Protein 2VSW (pdb70)

Secondary structure (DSSP, 8-state):
---EEE-HHHHHHHHTSTT--EEEEE-S-HHHHHH-EETTPEE----HHHHHHHHTTSS-HHHHHHHS-SS-PPP-TTSEEEEE-SS---GGGS-TTSHHHHHHHHHHHH-S-EEEETTHHHHHHHH-GGGEE-/---EEEEHHHHHHHHHS-SS-EEEEE-S-HHHHHH-EETTPEE----HHHHHHHHTTSS-HHHHHHHT-SS-----TTSEEEEE-SS---STTS-TTSHHHHHHHHHHHH-SEEEEEETHHHHHHTT-GGGEE-

B-factor: mean 50.24, std 20.68, range [14.06, 146.66]

Structure (mmCIF, N/CA/C/O backbone):
data_2VSW
#
_entry.id   2VSW
#
_cell.length_a   70.451
_cell.length_b   69.128
_cell.length_c   61.017
_cell.angle_alpha   90.00
_cell.angle_beta   90.00
_cell.angle_gamma   90.00
#
_symmetry.space_group_name_H-M   'P 21 21 2'
#
loop_
_entity.id
_entity.type
_entity.pdbx_description
1 polymer 'DUAL SPECIFICITY PROTEIN PHOSPHATASE 16'
2 water water
#
loop_
_atom_site.group_PDB
_atom_site.id
_atom_site.type_symbol
_atom_site.label_atom_id
_atom_site.label_alt_id
_atom_site.label_comp_id
_atom_site.label_asym_id
_atom_site.label_entity_id
_atom_site.label_seq_id
_atom_site.pdbx_PDB_ins_code
_atom_site.Cartn_x
_atom_site.Cartn_y
_atom_site.Cartn_z
_atom_site.occupancy
_atom_site.B_iso_or_equiv
_atom_site.auth_seq_id
_atom_site.auth_comp_id
_atom_site.auth_asym_id
_atom_site.auth_atom_id
_atom_site.pdbx_PDB_model_num
ATOM 1 N N . MET A 1 1 ? -12.667 -2.302 -4.836 1.00 55.55 5 MET A N 1
ATOM 2 C CA . MET A 1 1 ? -11.589 -1.542 -4.213 1.00 48.91 5 MET A CA 1
ATOM 3 C C . MET A 1 1 ? -10.667 -2.462 -3.418 1.00 39.03 5 MET A C 1
ATOM 4 O O . MET A 1 1 ? -11.122 -3.259 -2.597 1.00 39.35 5 MET A O 1
ATOM 9 N N . ILE A 1 2 ? -9.368 -2.352 -3.675 1.00 32.95 6 ILE A N 1
ATOM 10 C CA . ILE A 1 2 ? -8.372 -3.158 -2.974 1.00 30.36 6 ILE A CA 1
ATOM 11 C C . ILE A 1 2 ? -8.041 -2.529 -1.625 1.00 33.96 6 ILE A C 1
ATOM 12 O O . ILE A 1 2 ? -8.323 -3.100 -0.574 1.00 30.04 6 ILE A O 1
ATOM 17 N N . GLY A 1 3 ? -7.450 -1.339 -1.667 1.00 32.32 7 GLY A N 1
ATOM 18 C CA . GLY A 1 3 ? -7.142 -0.596 -0.462 1.00 22.40 7 GLY A CA 1
ATOM 19 C C . GLY A 1 3 ? -5.764 -0.925 0.066 1.00 28.54 7 GLY A C 1
ATOM 20 O O . GLY A 1 3 ? -5.538 -1.999 0.621 1.00 31.36 7 GLY A O 1
ATOM 21 N N . THR A 1 4 ? -4.831 -0.001 -0.113 1.00 29.91 8 THR A N 1
ATOM 22 C CA . THR A 1 4 ? -3.493 -0.186 0.417 1.00 28.43 8 THR A CA 1
ATOM 23 C C . THR A 1 4 ? -3.037 1.082 1.112 1.00 25.62 8 THR A C 1
ATOM 24 O O . THR A 1 4 ? -3.677 2.128 0.997 1.00 20.81 8 THR A O 1
ATOM 28 N N . GLN A 1 5 ? -1.937 0.984 1.848 1.00 25.25 9 GLN A N 1
ATOM 29 C CA . GLN A 1 5 ? -1.455 2.118 2.622 1.00 27.71 9 GLN A CA 1
ATOM 30 C C . GLN A 1 5 ? -0.006 2.443 2.303 1.00 24.41 9 GLN A C 1
ATOM 31 O O . GLN A 1 5 ? 0.718 1.629 1.722 1.00 26.24 9 GLN A O 1
ATOM 37 N N . ILE A 1 6 ? 0.391 3.651 2.686 1.00 21.74 10 ILE A N 1
ATOM 38 C CA . ILE A 1 6 ? 1.781 4.080 2.665 1.00 26.93 10 ILE A CA 1
ATOM 39 C C . ILE A 1 6 ? 2.039 4.804 3.988 1.00 27.71 10 ILE A C 1
ATOM 40 O O . ILE A 1 6 ? 1.178 5.546 4.462 1.00 26.43 10 ILE A O 1
ATOM 45 N N . VAL A 1 7 ? 3.190 4.569 4.615 1.00 28.81 11 VAL A N 1
ATOM 46 C CA . VAL A 1 7 ? 3.473 5.258 5.874 1.00 27.28 11 VAL A CA 1
ATOM 47 C C . VAL A 1 7 ? 4.177 6.586 5.632 1.00 27.58 11 VAL A C 1
ATOM 48 O O . VAL A 1 7 ? 4.771 6.805 4.574 1.00 31.93 11 VAL A O 1
ATOM 52 N N . THR A 1 8 ? 4.095 7.468 6.622 1.00 25.79 12 THR A N 1
ATOM 53 C CA . THR A 1 8 ? 4.656 8.812 6.540 1.00 18.76 12 THR A CA 1
ATOM 54 C C . THR A 1 8 ? 6.079 8.829 5.980 1.00 24.70 12 THR A C 1
ATOM 55 O O . THR A 1 8 ? 6.363 9.530 5.010 1.00 27.45 12 THR A O 1
ATOM 59 N N . GLU A 1 9 ? 6.971 8.058 6.593 1.00 26.50 13 GLU A N 1
ATOM 60 C CA . GLU A 1 9 ? 8.360 7.994 6.152 1.00 28.73 13 GLU A CA 1
ATOM 61 C C . GLU A 1 9 ? 8.492 7.664 4.671 1.00 31.92 13 GLU A C 1
ATOM 62 O O . GLU A 1 9 ? 9.344 8.222 3.975 1.00 37.29 13 GLU A O 1
ATOM 68 N N . ARG A 1 10 ? 7.666 6.740 4.194 1.00 27.84 14 ARG A N 1
ATOM 69 C CA . ARG A 1 10 ? 7.731 6.326 2.796 1.00 30.93 14 ARG A CA 1
ATOM 70 C C . ARG A 1 10 ? 7.116 7.362 1.843 1.00 36.13 14 ARG A C 1
ATOM 71 O O . ARG A 1 10 ? 7.559 7.499 0.700 1.00 30.64 14 ARG A O 1
ATOM 79 N N . LEU A 1 11 ? 6.104 8.093 2.310 1.00 29.78 15 LEU A N 1
ATOM 80 C CA . LEU A 1 11 ? 5.545 9.187 1.518 1.00 23.47 15 LEU A CA 1
ATOM 81 C C . LEU A 1 11 ? 6.600 10.268 1.311 1.00 31.97 15 LEU A C 1
ATOM 82 O O . LEU A 1 11 ? 6.774 10.788 0.209 1.00 33.78 15 LEU A O 1
ATOM 87 N N . VAL A 1 12 ? 7.304 10.605 2.384 1.00 36.47 16 VAL A N 1
ATOM 88 C CA . VAL A 1 12 ? 8.350 11.617 2.319 1.00 35.64 16 VAL A CA 1
ATOM 89 C C . VAL A 1 12 ? 9.499 11.145 1.431 1.00 31.72 16 VAL A C 1
ATOM 90 O O . VAL A 1 12 ? 10.086 11.932 0.685 1.00 34.55 16 VAL A O 1
ATOM 94 N N . ALA A 1 13 ? 9.812 9.855 1.507 1.00 32.57 17 ALA A N 1
ATOM 95 C CA . ALA A 1 13 ? 10.798 9.258 0.611 1.00 33.94 17 ALA A CA 1
ATOM 96 C C . ALA A 1 13 ? 10.341 9.432 -0.829 1.00 35.69 17 ALA A C 1
ATOM 97 O O . ALA A 1 13 ? 11.142 9.699 -1.722 1.00 39.08 17 ALA A O 1
ATOM 99 N N . LEU A 1 14 ? 9.038 9.281 -1.035 1.00 38.07 18 LEU A N 1
ATOM 100 C CA . LEU A 1 14 ? 8.427 9.402 -2.353 1.00 41.39 18 LEU A CA 1
ATOM 101 C C . LEU A 1 14 ? 8.460 10.838 -2.853 1.00 46.48 18 LEU A C 1
ATOM 102 O O . LEU A 1 14 ? 8.775 11.095 -4.015 1.00 52.43 18 LEU A O 1
ATOM 107 N N . LEU A 1 15 ? 8.119 11.771 -1.972 1.00 41.37 19 LEU A N 1
ATOM 108 C CA . LEU A 1 15 ? 8.124 13.181 -2.326 1.00 36.74 19 LEU A CA 1
ATOM 109 C C . LEU A 1 15 ? 9.536 13.666 -2.628 1.00 36.74 19 LEU A C 1
ATOM 110 O O . LEU A 1 15 ? 9.742 14.407 -3.583 1.00 44.67 19 LEU A O 1
ATOM 115 N N . GLU A 1 16 ? 10.506 13.235 -1.824 1.00 43.81 20 GLU A N 1
ATOM 116 C CA . GLU A 1 16 ? 11.891 13.695 -1.968 1.00 47.85 20 GLU A CA 1
ATOM 117 C C . GLU A 1 16 ? 12.610 13.199 -3.221 1.00 58.37 20 GLU A C 1
ATOM 118 O O . GLU A 1 16 ? 13.700 13.671 -3.545 1.00 66.22 20 GLU A O 1
ATOM 124 N N . SER A 1 17 ? 12.005 12.249 -3.922 1.00 63.43 21 SER A N 1
ATOM 125 C CA . SER A 1 17 ? 12.617 11.687 -5.118 1.00 63.80 21 SER A CA 1
ATOM 126 C C . SER A 1 17 ? 11.997 12.278 -6.373 1.00 72.15 21 SER A C 1
ATOM 127 O O . SER A 1 17 ? 10.788 12.521 -6.434 1.00 66.74 21 SER A O 1
ATOM 130 N N . GLY A 1 18 ? 12.835 12.512 -7.374 1.00 83.22 22 GLY A N 1
ATOM 131 C CA . GLY A 1 18 ? 12.354 12.915 -8.678 1.00 89.19 22 GLY A CA 1
ATOM 132 C C . GLY A 1 18 ? 11.966 11.670 -9.443 1.00 93.43 22 GLY A C 1
ATOM 133 O O . GLY A 1 18 ? 11.991 11.647 -10.671 1.00 100.51 22 GLY A O 1
ATOM 134 N N . THR A 1 19 ? 11.610 10.627 -8.699 1.00 90.42 23 THR A N 1
ATOM 135 C CA . THR A 1 19 ? 11.266 9.331 -9.272 1.00 86.37 23 THR A CA 1
ATOM 136 C C . THR A 1 19 ? 9.834 9.297 -9.796 1.00 83.10 23 THR A C 1
ATOM 137 O O . THR A 1 19 ? 9.580 8.869 -10.926 1.00 75.59 23 THR A O 1
ATOM 141 N N . GLU A 1 20 ? 8.901 9.749 -8.964 1.00 81.85 24 GLU A N 1
ATOM 142 C CA . GLU A 1 20 ? 7.489 9.698 -9.307 1.00 75.24 24 GLU A CA 1
ATOM 143 C C . GLU A 1 20 ? 6.802 11.037 -9.056 1.00 68.06 24 GLU A C 1
ATOM 144 O O . GLU A 1 20 ? 7.222 11.808 -8.189 1.00 73.59 24 GLU A O 1
ATOM 150 N N . LYS A 1 21 ? 5.753 11.306 -9.830 1.00 58.21 25 LYS A N 1
ATOM 151 C CA . LYS A 1 21 ? 4.899 12.470 -9.614 1.00 51.59 25 LYS A CA 1
ATOM 152 C C . LYS A 1 21 ? 3.724 12.082 -8.718 1.00 41.64 25 LYS A C 1
ATOM 153 O O . LYS A 1 21 ? 3.002 11.126 -8.995 1.00 40.62 25 LYS A O 1
ATOM 159 N N . VAL A 1 22 ? 3.547 12.827 -7.634 1.00 34.84 26 VAL A N 1
ATOM 160 C CA . VAL A 1 22 ? 2.559 12.483 -6.630 1.00 32.92 26 VAL A CA 1
ATOM 161 C C . VAL A 1 22 ? 1.376 13.436 -6.637 1.00 35.42 26 VAL A C 1
ATOM 162 O O . VAL A 1 22 ? 1.540 14.654 -6.733 1.00 32.38 26 VAL A O 1
ATOM 166 N N . LEU A 1 23 ? 0.180 12.868 -6.539 1.00 29.16 27 LEU A N 1
ATOM 167 C CA . LEU A 1 23 ? -1.019 13.649 -6.315 1.00 22.29 27 LEU A CA 1
ATOM 168 C C . LEU A 1 23 ? -1.438 13.457 -4.861 1.00 34.22 27 LEU A C 1
ATOM 169 O O . LEU A 1 23 ? -1.862 12.369 -4.474 1.00 38.14 27 LEU A O 1
ATOM 174 N N . LEU A 1 24 ? -1.299 14.514 -4.062 1.00 32.70 28 LEU A N 1
ATOM 175 C CA . LEU A 1 24 ? -1.611 14.484 -2.634 1.00 26.80 28 LEU A CA 1
ATOM 176 C C . LEU A 1 24 ? -3.016 15.044 -2.403 1.00 31.48 28 LEU A C 1
ATOM 177 O O . LEU A 1 24 ? -3.297 16.178 -2.790 1.00 34.33 28 LEU A O 1
ATOM 182 N N . ILE A 1 25 ? -3.891 14.253 -1.777 1.00 32.49 29 ILE A N 1
ATOM 183 C CA . ILE A 1 25 ? -5.294 14.631 -1.567 1.00 26.03 29 ILE A CA 1
ATOM 184 C C . ILE A 1 25 ? -5.692 14.630 -0.094 1.00 29.64 29 ILE A C 1
ATOM 185 O O . ILE A 1 25 ? -5.531 13.627 0.597 1.00 37.44 29 ILE A O 1
ATOM 190 N N . ASP A 1 26 ? -6.215 15.760 0.371 1.00 29.68 30 ASP A N 1
ATOM 191 C CA . ASP A 1 26 ? -6.656 15.925 1.753 1.00 24.45 30 ASP A CA 1
ATOM 192 C C . ASP A 1 26 ? -8.172 15.818 1.770 1.00 28.11 30 ASP A C 1
ATOM 193 O O . ASP A 1 26 ? -8.863 16.668 1.213 1.00 39.19 30 ASP A O 1
ATOM 198 N N . SER A 1 27 ? -8.691 14.773 2.404 1.00 26.21 31 SER A N 1
ATOM 199 C CA . SER A 1 27 ? -10.122 14.491 2.344 1.00 30.84 31 SER A CA 1
ATOM 200 C C . SER A 1 27 ? -10.868 14.958 3.584 1.00 38.49 31 SER A C 1
ATOM 201 O O . SER A 1 27 ? -11.964 14.477 3.869 1.00 51.88 31 SER A O 1
ATOM 204 N N . ARG A 1 28 ? -10.277 15.888 4.323 1.00 33.93 32 ARG A N 1
ATOM 205 C CA . ARG A 1 28 ? -10.906 16.408 5.529 1.00 28.78 32 ARG A CA 1
ATOM 206 C C . ARG A 1 28 ? -11.716 17.653 5.208 1.00 37.19 32 ARG A C 1
ATOM 207 O O . ARG A 1 28 ? -11.609 18.197 4.110 1.00 39.32 32 ARG A O 1
ATOM 215 N N . PRO A 1 29 ? -12.541 18.105 6.168 1.00 42.94 33 PRO A N 1
ATOM 216 C CA . PRO A 1 29 ? -13.241 19.391 6.066 1.00 45.51 33 PRO A CA 1
ATOM 217 C C . PRO A 1 29 ? -12.264 20.554 5.862 1.00 52.51 33 PRO A C 1
ATOM 218 O O . PRO A 1 29 ? -11.130 20.520 6.368 1.00 40.37 33 PRO A O 1
ATOM 222 N N . PHE A 1 30 ? -12.716 21.574 5.134 1.00 59.85 34 PHE A N 1
ATOM 223 C CA . PHE A 1 30 ? -11.850 22.671 4.693 1.00 63.12 34 PHE A CA 1
ATOM 224 C C . PHE A 1 30 ? -11.235 23.499 5.826 1.00 54.89 34 PHE A C 1
ATOM 225 O O . PHE A 1 30 ? -10.140 24.036 5.678 1.00 53.57 34 PHE A O 1
ATOM 233 N N . VAL A 1 31 ? -11.935 23.614 6.949 1.00 49.26 35 VAL A N 1
ATOM 234 C CA . VAL A 1 31 ? -11.399 24.359 8.080 1.00 45.90 35 VAL A CA 1
ATOM 235 C C . VAL A 1 31 ? -10.111 23.706 8.553 1.00 47.30 35 VAL A C 1
ATOM 236 O O . VAL A 1 31 ? -9.142 24.387 8.882 1.00 49.53 35 VAL A O 1
ATOM 240 N N . GLU A 1 32 ? -10.113 22.377 8.585 1.00 48.26 36 GLU A N 1
ATOM 241 C CA . GLU A 1 32 ? -8.927 21.615 8.941 1.00 46.25 36 GLU A CA 1
ATOM 242 C C . GLU A 1 32 ? -7.837 21.856 7.913 1.00 45.03 36 GLU A C 1
ATOM 243 O O . GLU A 1 32 ? -6.712 22.221 8.257 1.00 43.27 36 GLU A O 1
ATOM 249 N N . TYR A 1 33 ? -8.181 21.644 6.647 1.00 41.98 37 TYR A N 1
ATOM 250 C CA . TYR A 1 33 ? -7.246 21.862 5.551 1.00 42.07 37 TYR A CA 1
ATOM 251 C C . TYR A 1 33 ? -6.643 23.264 5.616 1.00 39.90 37 TYR A C 1
ATOM 252 O O . TYR A 1 33 ? -5.429 23.416 5.724 1.00 35.50 37 TYR A O 1
ATOM 261 N N . ASN A 1 34 ? -7.498 24.283 5.567 1.00 41.06 38 ASN A N 1
ATOM 262 C CA . ASN A 1 34 ? -7.050 25.671 5.610 1.00 44.50 38 ASN A CA 1
ATOM 263 C C . ASN A 1 34 ? -6.226 25.965 6.853 1.00 51.02 38 ASN A C 1
ATOM 264 O O . ASN A 1 34 ? -5.295 26.771 6.815 1.00 53.72 38 ASN A O 1
ATOM 269 N N . THR A 1 35 ? -6.572 25.303 7.952 1.00 52.53 39 THR A N 1
ATOM 270 C CA . THR A 1 35 ? -5.828 25.448 9.198 1.00 55.06 39 THR A CA 1
ATOM 271 C C . THR A 1 35 ? -4.397 24.935 9.047 1.00 58.99 39 THR A C 1
ATOM 272 O O . THR A 1 35 ? -3.436 25.617 9.409 1.00 59.86 39 THR A O 1
ATOM 276 N N . SER A 1 36 ? -4.266 23.728 8.508 1.00 57.80 40 SER A N 1
ATOM 277 C CA . SER A 1 36 ? -2.962 23.130 8.255 1.00 44.32 40 SER A CA 1
ATOM 278 C C . SER A 1 36 ? -3.125 21.849 7.450 1.00 41.50 40 SER A C 1
ATOM 279 O O . SER A 1 36 ? -4.073 21.089 7.648 1.00 41.29 40 SER A O 1
ATOM 282 N N . HIS A 1 37 ? -2.199 21.617 6.533 1.00 39.31 41 HIS A N 1
ATOM 283 C CA . HIS A 1 37 ? -2.235 20.422 5.711 1.00 36.95 41 HIS A CA 1
ATOM 284 C C . HIS A 1 37 ? -0.843 20.141 5.180 1.00 37.63 41 HIS A C 1
ATOM 285 O O . HIS A 1 37 ? 0.064 20.947 5.354 1.00 36.89 41 HIS A O 1
ATOM 292 N N . ILE A 1 38 ? -0.671 18.994 4.539 1.00 41.55 42 ILE A N 1
ATOM 293 C CA . ILE A 1 38 ? 0.616 18.639 3.958 1.00 37.60 42 ILE A CA 1
ATOM 294 C C . ILE A 1 38 ? 0.872 19.480 2.705 1.00 35.63 42 ILE A C 1
ATOM 295 O O . ILE A 1 38 ? -0.035 19.695 1.901 1.00 32.64 42 ILE A O 1
ATOM 300 N N . LEU A 1 39 ? 2.099 19.967 2.546 1.00 40.56 43 LEU A N 1
ATOM 301 C CA . LEU A 1 39 ? 2.412 20.870 1.436 1.00 48.63 43 LEU A CA 1
ATOM 302 C C . LEU A 1 39 ? 1.857 20.374 0.104 1.00 47.80 43 LEU A C 1
ATOM 303 O O . LEU A 1 39 ? 1.971 19.196 -0.236 1.00 55.06 43 LEU A O 1
ATOM 308 N N . GLU A 1 40 ? 1.241 21.283 -0.639 1.00 45.55 44 GLU A N 1
ATOM 309 C CA . GLU A 1 40 ? 0.723 20.961 -1.960 1.00 52.91 44 GLU A CA 1
ATOM 310 C C . GLU A 1 40 ? -0.298 19.832 -1.933 1.00 51.57 44 GLU A C 1
ATOM 311 O O . GLU A 1 40 ? -0.360 19.028 -2.862 1.00 61.01 44 GLU A O 1
ATOM 317 N N . ALA A 1 41 ? -1.093 19.763 -0.871 1.00 41.75 45 ALA A N 1
ATOM 318 C CA . ALA A 1 41 ? -2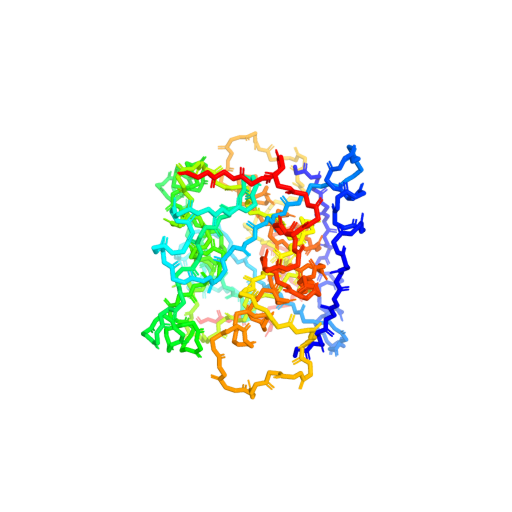.187 18.803 -0.832 1.00 33.55 45 ALA A CA 1
ATOM 319 C C . ALA A 1 41 ? -3.436 19.466 -1.379 1.00 35.11 45 ALA A C 1
ATOM 320 O O . ALA A 1 41 ? -3.708 20.629 -1.081 1.00 33.51 45 ALA A O 1
ATOM 322 N N . ILE A 1 42 ? -4.180 18.722 -2.193 1.00 34.36 46 ILE A N 1
ATOM 323 C CA . ILE A 1 42 ? -5.415 19.206 -2.790 1.00 28.06 46 ILE A CA 1
ATOM 324 C C . ILE A 1 42 ? -6.594 18.864 -1.890 1.00 32.24 46 ILE A C 1
ATOM 325 O O . ILE A 1 42 ? -6.788 17.710 -1.512 1.00 33.40 46 ILE A O 1
ATOM 330 N N . ASN A 1 43 ? -7.380 19.872 -1.542 1.00 29.34 47 ASN A N 1
ATOM 331 C CA . ASN A 1 43 ? -8.510 19.653 -0.667 1.00 25.86 47 ASN A CA 1
ATOM 332 C C . ASN A 1 43 ? -9.697 19.109 -1.438 1.00 34.70 47 ASN A C 1
ATOM 333 O O . ASN A 1 43 ? -10.195 19.753 -2.359 1.00 33.23 47 ASN A O 1
ATOM 338 N N . ILE A 1 44 ? -10.137 17.911 -1.072 1.00 41.22 48 ILE A N 1
ATOM 339 C CA . ILE A 1 44 ? -11.353 17.349 -1.648 1.00 51.00 48 ILE A CA 1
ATOM 340 C C . ILE A 1 44 ? -12.437 17.256 -0.575 1.00 57.35 48 ILE A C 1
ATOM 341 O O . ILE A 1 44 ? -12.371 16.422 0.326 1.00 55.31 48 ILE A O 1
ATOM 346 N N . ASN A 1 45 ? -13.419 18.146 -0.683 1.00 69.12 49 ASN A N 1
ATOM 347 C CA . ASN A 1 45 ? -14.475 18.302 0.313 1.00 80.69 49 ASN A CA 1
ATOM 348 C C . ASN A 1 45 ? -15.091 16.983 0.775 1.00 77.66 49 ASN A C 1
ATOM 349 O O . ASN A 1 45 ? -15.590 16.207 -0.040 1.00 82.94 49 ASN A O 1
ATOM 354 N N . CYS A 1 46 ? -15.073 16.750 2.085 1.00 67.08 50 CYS A N 1
ATOM 355 C CA . CYS A 1 46 ? -15.598 15.515 2.669 1.00 62.47 50 CYS A CA 1
ATOM 356 C C . CYS A 1 46 ? -17.125 15.529 2.814 1.00 62.17 50 CYS A C 1
ATOM 357 O O . CYS A 1 46 ? -17.658 15.093 3.832 1.00 71.02 50 CYS A O 1
ATOM 360 N N . SER A 1 47 ? -17.825 16.011 1.791 1.00 53.92 51 SER A N 1
ATOM 361 C CA . SER A 1 47 ? -19.259 16.273 1.909 1.00 51.97 51 SER A CA 1
ATOM 362 C C . SER A 1 47 ? -20.132 15.032 1.738 1.00 45.27 51 SER A C 1
ATOM 363 O O . SER A 1 47 ? -19.829 14.150 0.937 1.00 51.10 51 SER A O 1
ATOM 366 N N . LYS A 1 48 ? -21.223 14.977 2.495 1.00 41.59 52 LYS A N 1
ATOM 367 C CA . LYS A 1 48 ? -22.188 13.888 2.374 1.00 41.93 52 LYS A CA 1
ATOM 368 C C . LYS A 1 48 ? -22.929 13.983 1.048 1.00 35.27 52 LYS A C 1
ATOM 369 O O . LYS A 1 48 ? -23.354 12.976 0.480 1.00 26.58 52 LYS A O 1
ATOM 372 N N . LEU A 1 49 ? -23.087 15.211 0.566 1.00 38.61 53 LEU A N 1
ATOM 373 C CA . LEU A 1 49 ? -23.676 15.449 -0.741 1.00 38.50 53 LEU A CA 1
ATOM 374 C C . LEU A 1 49 ? -22.740 14.992 -1.847 1.00 38.28 53 LEU A C 1
ATOM 375 O O . LEU A 1 49 ? -23.153 14.307 -2.783 1.00 37.28 53 LEU A O 1
ATOM 380 N N . MET A 1 50 ? -21.475 15.376 -1.737 1.00 42.28 54 MET A N 1
ATOM 381 C CA . MET A 1 50 ? -20.492 15.014 -2.745 1.00 37.99 54 MET A CA 1
ATOM 382 C C . MET A 1 50 ? -20.293 13.505 -2.805 1.00 34.27 54 MET A C 1
ATOM 383 O O . MET A 1 50 ? -20.042 12.954 -3.872 1.00 43.24 54 MET A O 1
ATOM 388 N N . LYS A 1 51 ? -20.409 12.838 -1.661 1.00 32.27 55 LYS A N 1
ATOM 389 C CA . LYS A 1 51 ? -20.316 11.383 -1.629 1.00 32.79 55 LYS A CA 1
ATOM 390 C C . LYS A 1 51 ? -21.427 10.757 -2.471 1.00 30.43 55 LYS A C 1
ATOM 391 O O . LYS A 1 51 ? -21.196 9.813 -3.222 1.00 31.73 55 LYS A O 1
ATOM 397 N N . ARG A 1 52 ? -22.632 11.296 -2.335 1.00 24.42 56 ARG A N 1
ATOM 398 C CA . ARG A 1 52 ? -23.786 10.810 -3.082 1.00 34.25 56 ARG A CA 1
ATOM 399 C C . ARG A 1 52 ? -23.603 10.993 -4.589 1.00 38.67 56 ARG A C 1
ATOM 400 O O . ARG A 1 52 ? -23.931 10.106 -5.375 1.00 38.99 56 ARG A O 1
ATOM 408 N N . ARG A 1 53 ? -23.076 12.143 -4.991 1.00 37.78 57 ARG A N 1
ATOM 409 C CA . ARG A 1 53 ? -22.926 12.441 -6.408 1.00 27.97 57 ARG A CA 1
ATOM 410 C C . ARG A 1 53 ? -21.828 11.598 -7.034 1.00 26.58 57 ARG A C 1
ATOM 411 O O . ARG A 1 53 ? -21.929 11.219 -8.198 1.00 33.31 57 ARG A O 1
ATOM 419 N N . LEU A 1 54 ? -20.783 11.302 -6.263 1.00 23.11 58 LEU A N 1
ATOM 420 C CA . LEU A 1 54 ? -19.707 10.430 -6.739 1.00 26.22 58 LEU A CA 1
ATOM 421 C C . LEU A 1 54 ? -20.201 9.007 -6.942 1.00 32.23 58 LEU A C 1
ATOM 422 O O . LEU A 1 54 ? -19.881 8.372 -7.947 1.00 39.27 58 LEU A O 1
ATOM 427 N N . GLN A 1 55 ? -20.975 8.501 -5.987 1.00 32.69 59 GLN A N 1
ATOM 428 C CA . GLN A 1 55 ? -21.512 7.149 -6.117 1.00 39.72 59 GLN A CA 1
ATOM 429 C C . GLN A 1 55 ? -22.677 7.065 -7.106 1.00 42.85 59 GLN A C 1
ATOM 430 O O . GLN A 1 55 ? -22.957 6.000 -7.650 1.00 44.76 59 GLN A O 1
ATOM 436 N N . GLN A 1 56 ? -23.347 8.190 -7.344 1.00 46.82 60 GLN A N 1
ATOM 437 C CA . GLN A 1 56 ? -24.323 8.276 -8.426 1.00 45.42 60 GLN A CA 1
ATOM 438 C C . GLN A 1 56 ? -23.606 8.424 -9.762 1.00 49.15 60 GLN A C 1
ATOM 439 O O . GLN A 1 56 ? -24.227 8.383 -10.825 1.00 50.61 60 GLN A O 1
ATOM 445 N N . ASP A 1 57 ? -22.290 8.595 -9.691 1.00 50.01 61 ASP A N 1
ATOM 446 C CA . ASP A 1 57 ? -21.457 8.794 -10.870 1.00 50.90 61 ASP A CA 1
ATOM 447 C C . ASP A 1 57 ? -21.863 10.036 -11.669 1.00 48.47 61 ASP A C 1
ATOM 448 O O . ASP A 1 57 ? -21.687 10.082 -12.890 1.00 49.58 61 ASP A O 1
ATOM 453 N N . LYS A 1 58 ? -22.395 11.041 -10.973 1.00 43.80 62 LYS A N 1
ATOM 454 C CA . LYS A 1 58 ? -22.780 12.306 -11.604 1.00 39.90 62 LYS A CA 1
ATOM 455 C C . LYS A 1 58 ? -21.647 13.319 -11.523 1.00 42.27 62 LYS A C 1
ATOM 456 O O . LYS A 1 58 ? -21.711 14.387 -12.131 1.00 51.90 62 LYS A O 1
ATOM 462 N N . VAL A 1 59 ? -20.623 12.971 -10.751 1.00 33.26 63 VAL A N 1
ATOM 463 C CA . VAL A 1 59 ? -19.376 13.719 -10.688 1.00 29.60 63 VAL A CA 1
ATOM 464 C C . VAL A 1 59 ? -18.260 12.698 -10.855 1.00 34.05 63 VAL A C 1
ATOM 465 O O . VAL A 1 59 ? -18.344 11.597 -10.305 1.00 35.30 63 VAL A O 1
ATOM 469 N N . LEU A 1 60 ? -17.229 13.042 -11.625 1.00 37.50 64 LEU A N 1
ATOM 470 C CA . LEU A 1 60 ? -16.067 12.166 -11.772 1.00 42.21 64 LEU A CA 1
ATOM 471 C C . LEU A 1 60 ? -14.946 12.619 -10.847 1.00 41.66 64 LEU A C 1
ATOM 472 O O . LEU A 1 60 ? -14.722 13.816 -10.683 1.00 40.31 64 LEU A O 1
ATOM 477 N N . ILE A 1 61 ? -14.246 11.666 -10.239 1.00 38.19 65 ILE A N 1
ATOM 478 C CA . ILE A 1 61 ? -13.184 12.014 -9.309 1.00 32.87 65 ILE A CA 1
ATOM 479 C C . ILE A 1 61 ? -12.143 12.914 -9.978 1.00 30.86 65 ILE A C 1
ATOM 480 O O . ILE A 1 61 ? -11.636 13.849 -9.355 1.00 30.96 65 ILE A O 1
ATOM 485 N N . THR A 1 62 ? -11.843 12.647 -11.248 1.00 34.08 66 THR A N 1
ATOM 486 C CA . THR A 1 62 ? -10.919 13.491 -12.012 1.00 35.89 66 THR A CA 1
ATOM 487 C C . THR A 1 62 ? -11.467 14.907 -12.178 1.00 40.36 66 THR A C 1
ATOM 488 O O . THR A 1 62 ? -10.713 15.877 -12.242 1.00 44.86 66 THR A O 1
ATOM 492 N N . GLU A 1 63 ? -12.788 15.013 -12.247 1.00 40.84 67 GLU A N 1
ATOM 493 C CA . GLU A 1 63 ? -13.456 16.299 -12.348 1.00 38.96 67 GLU A CA 1
ATOM 494 C C . GLU A 1 63 ? -13.399 17.044 -11.010 1.00 40.37 67 GLU A C 1
ATOM 495 O O . GLU A 1 63 ? -13.166 18.248 -10.961 1.00 45.37 67 GLU A O 1
ATOM 501 N N . LEU A 1 64 ? -13.607 16.315 -9.922 1.00 37.95 68 LEU A N 1
ATOM 502 C CA . LEU A 1 64 ? -13.612 16.904 -8.590 1.00 35.93 68 LEU A CA 1
ATOM 503 C C . LEU A 1 64 ? -12.219 17.409 -8.215 1.00 38.16 68 LEU A C 1
ATOM 504 O O . LEU A 1 64 ? -12.072 18.501 -7.672 1.00 39.82 68 LEU A O 1
ATOM 509 N N . ILE A 1 65 ? -11.204 16.603 -8.514 1.00 37.64 69 ILE A N 1
ATOM 510 C CA . ILE A 1 65 ? -9.811 16.944 -8.235 1.00 39.92 69 ILE A CA 1
ATOM 511 C C . ILE A 1 65 ? -9.393 18.280 -8.838 1.00 46.48 69 ILE A C 1
ATOM 512 O O . ILE A 1 65 ? -8.794 19.118 -8.162 1.00 45.83 69 ILE A O 1
ATOM 517 N N . GLN A 1 66 ? -9.709 18.463 -10.118 1.00 56.22 70 GLN A N 1
ATOM 518 C CA . GLN A 1 66 ? -9.350 19.670 -10.857 1.00 54.55 70 GLN A CA 1
ATOM 519 C C . GLN A 1 66 ? -10.155 20.893 -10.417 1.00 50.28 70 GLN A C 1
ATOM 520 O O . GLN A 1 66 ? -9.648 22.016 -10.437 1.00 55.72 70 GLN A O 1
ATOM 526 N N . HIS A 1 67 ? -11.411 20.675 -10.033 1.00 43.67 71 HIS A N 1
ATOM 527 C CA . HIS A 1 67 ? -12.275 21.762 -9.582 1.00 44.40 71 HIS A CA 1
ATOM 528 C C . HIS A 1 67 ? -11.839 22.212 -8.200 1.00 49.95 71 HIS A C 1
ATOM 529 O O . HIS A 1 67 ? -12.064 23.357 -7.807 1.00 53.24 71 HIS A O 1
ATOM 531 N N . SER A 1 68 ? -11.210 21.291 -7.475 1.00 47.00 72 SER A N 1
ATOM 532 C CA . SER A 1 68 ? -10.787 21.524 -6.102 1.00 45.77 72 SER A CA 1
ATOM 533 C C . SER A 1 68 ? -9.403 22.158 -6.042 1.00 53.15 72 SER A C 1
ATOM 534 O O . SER A 1 68 ? -8.946 22.576 -4.981 1.00 61.48 72 SER A O 1
ATOM 537 N N . ALA A 1 69 ? -8.737 22.232 -7.184 1.00 59.34 73 ALA A N 1
ATOM 538 C CA . ALA A 1 69 ? -7.374 22.733 -7.216 1.00 73.24 73 ALA A CA 1
ATOM 539 C C . ALA A 1 69 ? -7.323 24.234 -7.457 1.00 80.42 73 ALA A C 1
ATOM 540 O O . ALA A 1 69 ? -7.891 24.743 -8.426 1.00 78.32 73 ALA A O 1
ATOM 542 N N . LYS A 1 70 ? -6.648 24.938 -6.555 1.00 88.75 74 LYS A N 1
ATOM 543 C CA . LYS A 1 70 ? -6.339 26.342 -6.763 1.00 91.54 74 LYS A CA 1
ATOM 544 C C . LYS A 1 70 ? -5.386 26.422 -7.948 1.00 93.60 74 LYS A C 1
ATOM 545 O O . LYS A 1 70 ? -5.556 27.247 -8.846 1.00 95.71 74 LYS A O 1
ATOM 548 N N . HIS A 1 71 ? -4.388 25.543 -7.944 1.00 91.55 75 HIS A N 1
ATOM 549 C CA . HIS A 1 71 ? -3.513 25.361 -9.093 1.00 89.14 75 HIS A CA 1
ATOM 550 C C . HIS A 1 71 ? -4.298 24.694 -10.219 1.00 90.61 75 HIS A C 1
ATOM 551 O O . HIS A 1 71 ? -5.423 24.235 -10.013 1.00 92.67 75 HIS A O 1
ATOM 553 N N . LYS A 1 72 ? -3.720 24.650 -11.414 1.00 87.36 76 LYS A N 1
ATOM 554 C CA . LYS A 1 72 ? -4.278 23.819 -12.472 1.00 83.80 76 LYS A CA 1
ATOM 555 C C . LYS A 1 72 ? -3.679 22.426 -12.311 1.00 83.67 76 LYS A C 1
ATOM 556 O O . LYS A 1 72 ? -2.520 22.198 -12.662 1.00 86.83 76 LYS A O 1
ATOM 558 N N . VAL A 1 73 ? -4.462 21.504 -11.756 1.00 76.29 77 VAL A N 1
ATOM 559 C CA . VAL A 1 73 ? -3.961 20.177 -11.401 1.00 62.44 77 VAL A CA 1
ATOM 560 C C . VAL A 1 73 ? -3.731 19.279 -12.615 1.00 55.24 77 VAL A C 1
ATOM 561 O O . VAL A 1 73 ? -4.500 19.301 -13.577 1.00 50.98 77 VAL A O 1
ATOM 563 N N . ASP A 1 74 ? -2.660 18.494 -12.564 1.00 56.44 78 ASP A N 1
ATOM 564 C CA . ASP A 1 74 ? -2.386 17.505 -13.597 1.00 58.76 78 ASP A CA 1
ATOM 565 C C . ASP A 1 74 ? -3.122 16.221 -13.275 1.00 50.96 78 ASP A C 1
ATOM 566 O O . ASP A 1 74 ? -2.873 15.590 -12.250 1.00 48.16 78 ASP A O 1
ATOM 571 N N . ILE A 1 75 ? -4.046 15.840 -14.144 1.00 51.11 79 ILE A N 1
ATOM 572 C CA . ILE A 1 75 ? -4.667 14.536 -14.022 1.00 50.32 79 ILE A CA 1
ATOM 573 C C . ILE A 1 75 ? -3.983 13.601 -15.007 1.00 53.98 79 ILE A C 1
ATOM 574 O O . ILE A 1 75 ? -3.904 13.873 -16.208 1.00 58.19 79 ILE A O 1
ATOM 579 N N . ASP A 1 76 ? -3.458 12.510 -14.472 1.00 46.59 80 ASP A N 1
ATOM 580 C CA . ASP A 1 76 ? -2.659 11.582 -15.243 1.00 39.95 80 ASP A CA 1
ATOM 581 C C . ASP A 1 76 ? -2.639 10.291 -14.449 1.00 39.99 80 ASP A C 1
ATOM 582 O O . ASP A 1 76 ? -2.167 10.268 -13.313 1.00 43.30 80 ASP A O 1
ATOM 587 N N . CYS A 1 77 ? -3.170 9.224 -15.038 1.00 32.09 81 CYS A N 1
ATOM 588 C CA . CYS A 1 77 ? -3.415 7.989 -14.299 1.00 29.25 81 CYS A CA 1
ATOM 589 C C . CYS A 1 77 ? -2.139 7.293 -13.817 1.00 30.94 81 CYS A C 1
ATOM 590 O O . CYS A 1 77 ? -2.204 6.267 -13.143 1.00 34.92 81 CYS A O 1
ATOM 593 N N . SER A 1 78 ? -0.983 7.861 -14.148 1.00 32.37 82 SER A N 1
ATOM 594 C CA . SER A 1 78 ? 0.297 7.305 -13.715 1.00 33.84 82 SER A CA 1
ATOM 595 C C . SER A 1 78 ? 0.796 7.964 -12.427 1.00 39.45 82 SER A C 1
ATOM 596 O O . SER A 1 78 ? 1.759 7.500 -11.814 1.00 39.60 82 SER A O 1
ATOM 599 N N . GLN A 1 79 ? 0.142 9.051 -12.025 1.00 38.96 83 GLN A N 1
ATOM 600 C CA . GLN A 1 79 ? 0.479 9.743 -10.784 1.00 33.59 83 GLN A CA 1
ATOM 601 C C . GLN A 1 79 ? 0.225 8.863 -9.578 1.00 33.66 83 GLN A C 1
ATOM 602 O O . GLN A 1 79 ? -0.851 8.277 -9.452 1.00 42.02 83 GLN A O 1
ATOM 608 N N . LYS A 1 80 ? 1.206 8.776 -8.686 1.00 25.19 84 LYS A N 1
ATOM 609 C CA . LYS A 1 80 ? 0.990 8.094 -7.424 1.00 23.95 84 LYS A CA 1
ATOM 610 C C . LYS A 1 80 ? 0.098 8.990 -6.581 1.00 26.27 84 LYS A C 1
ATOM 611 O O . LYS A 1 80 ? 0.456 10.131 -6.291 1.00 30.53 84 LYS A O 1
ATOM 617 N N . VAL A 1 81 ? -1.074 8.480 -6.213 1.00 22.03 85 VAL A N 1
ATOM 618 C CA . VAL A 1 81 ? -2.047 9.257 -5.448 1.00 29.89 85 VAL A CA 1
ATOM 619 C C . VAL A 1 81 ? -2.084 8.812 -3.983 1.00 32.41 85 VAL A C 1
ATOM 620 O O . VAL A 1 81 ? -2.341 7.647 -3.690 1.00 34.11 85 VAL A O 1
ATOM 624 N N . VAL A 1 82 ? -1.806 9.737 -3.071 1.00 30.28 86 VAL A N 1
ATOM 625 C CA . VAL A 1 82 ? -1.886 9.450 -1.647 1.00 24.58 86 VAL A CA 1
ATOM 626 C C . VAL A 1 82 ? -3.029 10.247 -1.037 1.00 27.75 86 VAL A C 1
ATOM 627 O O . VAL A 1 82 ? -3.064 11.468 -1.140 1.00 27.86 86 VAL A O 1
ATOM 631 N N . VAL A 1 83 ? -3.970 9.548 -0.414 1.00 25.86 87 VAL A N 1
ATOM 632 C CA . VAL A 1 83 ? -5.099 10.198 0.224 1.00 26.95 87 VAL A CA 1
ATOM 633 C C . VAL A 1 83 ? -4.929 10.118 1.727 1.00 29.97 87 VAL A C 1
ATOM 634 O O . VAL A 1 83 ? -4.300 9.192 2.236 1.00 33.29 87 VAL A O 1
ATOM 638 N N . TYR A 1 84 ? -5.489 11.090 2.437 1.00 28.76 88 TYR A N 1
ATOM 639 C CA . TYR A 1 84 ? -5.437 11.088 3.892 1.00 22.70 88 TYR A CA 1
ATOM 640 C C . TYR A 1 84 ? -6.625 11.808 4.524 1.00 25.65 88 TYR A C 1
ATOM 641 O O . TYR A 1 84 ? -7.168 12.754 3.955 1.00 28.74 88 TYR A O 1
ATOM 650 N N . ASP A 1 85 ? -7.043 11.321 5.687 1.00 28.55 89 ASP A N 1
ATOM 651 C CA . ASP A 1 85 ? -7.975 12.047 6.542 1.00 29.47 89 ASP A CA 1
ATOM 652 C C . ASP A 1 85 ? -7.261 12.385 7.847 1.00 32.18 89 ASP A C 1
ATOM 653 O O . ASP A 1 85 ? -6.040 12.518 7.871 1.00 29.69 89 ASP A O 1
ATOM 658 N N . GLN A 1 86 ? -8.004 12.518 8.936 1.00 37.70 90 GLN A N 1
ATOM 659 C CA . GLN A 1 86 ? -7.394 12.974 10.178 1.00 36.77 90 GLN A CA 1
ATOM 660 C C . GLN A 1 86 ? -6.548 11.906 10.883 1.00 33.44 90 GLN A C 1
ATOM 661 O O . GLN A 1 86 ? -5.439 12.195 11.344 1.00 33.95 90 GLN A O 1
ATOM 667 N N . SER A 1 87 ? -7.048 10.675 10.960 1.00 29.04 91 SER A N 1
ATOM 668 C CA . SER A 1 87 ? -6.357 9.666 11.751 1.00 30.16 91 SER A CA 1
ATOM 669 C C . SER A 1 87 ? -6.733 8.222 11.443 1.00 31.65 91 SER A C 1
ATOM 670 O O . SER A 1 87 ? -6.716 7.383 12.339 1.00 41.52 91 SER A O 1
ATOM 673 N N . SER A 1 88 ? -7.066 7.918 10.194 1.00 25.57 92 SER A N 1
ATOM 674 C CA . SER A 1 88 ? -7.368 6.535 9.838 1.00 29.73 92 SER A CA 1
ATOM 675 C C . SER A 1 88 ? -6.079 5.725 9.738 1.00 36.38 92 SER A C 1
ATOM 676 O O . SER A 1 88 ? -5.134 6.126 9.059 1.00 36.76 92 SER A O 1
ATOM 679 N N . GLN A 1 89 ? -6.040 4.590 10.429 1.00 40.94 93 GLN A N 1
ATOM 680 C CA . GLN A 1 89 ? -4.831 3.769 10.487 1.00 45.01 93 GLN A CA 1
ATOM 681 C C . GLN A 1 89 ? -4.640 2.913 9.233 1.00 45.74 93 GLN A C 1
ATOM 682 O O . GLN A 1 89 ? -3.521 2.760 8.741 1.00 45.36 93 GLN A O 1
ATOM 688 N N . ASP A 1 90 ? -5.735 2.349 8.732 1.00 44.80 94 ASP A N 1
ATOM 689 C CA . ASP A 1 90 ? -5.703 1.572 7.497 1.00 43.06 94 ASP A CA 1
ATOM 690 C C . ASP A 1 90 ? -7.075 1.539 6.849 1.00 32.85 94 ASP A C 1
ATOM 691 O O . ASP A 1 90 ? -8.063 1.953 7.447 1.00 28.16 94 ASP A O 1
ATOM 696 N N . VAL A 1 91 ? -7.128 1.050 5.618 1.00 31.60 95 VAL A N 1
ATOM 697 C CA . VAL A 1 91 ? -8.381 0.989 4.883 1.00 37.21 95 VAL A CA 1
ATOM 698 C C . VAL A 1 91 ? -9.409 0.084 5.568 1.00 38.53 95 VAL A C 1
ATOM 699 O O . VAL A 1 91 ? -10.610 0.355 5.526 1.00 41.48 95 VAL A O 1
ATOM 703 N N . ALA A 1 92 ? -8.934 -0.980 6.210 1.00 35.68 96 ALA A N 1
ATOM 704 C CA . ALA A 1 92 ? -9.822 -1.979 6.798 1.00 37.95 96 ALA A CA 1
ATOM 705 C C . ALA A 1 92 ? -10.618 -1.417 7.967 1.00 49.30 96 ALA A C 1
ATOM 706 O O . ALA A 1 92 ? -11.691 -1.923 8.294 1.00 62.43 96 ALA A O 1
ATOM 708 N N . SER A 1 93 ? -10.094 -0.367 8.590 1.00 48.60 97 SER A N 1
ATOM 709 C CA . SER A 1 93 ? -10.744 0.231 9.751 1.00 49.77 97 SER A CA 1
ATOM 710 C C . SER A 1 93 ? -11.811 1.251 9.351 1.00 53.89 97 SER A C 1
ATOM 711 O O . SER A 1 93 ? -12.320 1.995 10.189 1.00 54.84 97 SER A O 1
ATOM 714 N N . LEU A 1 94 ? -12.148 1.276 8.066 1.00 55.73 98 LEU A N 1
ATOM 715 C CA . LEU A 1 94 ? -13.170 2.180 7.551 1.00 48.66 98 LEU A CA 1
ATOM 716 C C . LEU A 1 94 ? -14.495 1.451 7.372 1.00 48.47 98 LEU A C 1
ATOM 717 O O . LEU A 1 94 ? -14.514 0.230 7.178 1.00 40.01 98 LEU A O 1
ATOM 722 N N . SER A 1 95 ? -15.596 2.201 7.442 1.00 52.46 99 SER A N 1
ATOM 723 C CA . SER A 1 95 ? -16.925 1.651 7.190 1.00 50.63 99 SER A CA 1
ATOM 724 C C . SER A 1 95 ? -17.159 1.596 5.690 1.00 56.42 99 SER A C 1
ATOM 725 O O . SER A 1 95 ? -16.715 2.476 4.953 1.00 61.75 99 SER A O 1
ATOM 728 N N . SER A 1 96 ? -17.871 0.568 5.244 1.00 56.64 100 SER A N 1
ATOM 729 C CA . SER A 1 96 ? -18.013 0.286 3.819 1.00 55.58 100 SER A CA 1
ATOM 730 C C . SER A 1 96 ? -18.658 1.406 2.998 1.00 53.11 100 SER A C 1
ATOM 731 O O . SER A 1 96 ? -18.521 1.436 1.772 1.00 47.25 100 SER A O 1
ATOM 734 N N . ASP A 1 97 ? -19.340 2.330 3.669 1.00 55.96 101 ASP A N 1
ATOM 735 C CA . ASP A 1 97 ? -20.147 3.327 2.969 1.00 61.79 101 ASP A CA 1
ATOM 736 C C . ASP A 1 97 ? -19.734 4.777 3.230 1.00 59.32 101 ASP A C 1
ATOM 737 O O . ASP A 1 97 ? -20.390 5.706 2.756 1.00 58.99 101 ASP A O 1
ATOM 742 N N . CYS A 1 98 ? -18.658 4.981 3.982 1.00 56.40 102 CYS A N 1
ATOM 743 C CA . CYS A 1 98 ? -18.234 6.340 4.303 1.00 47.18 102 CYS A CA 1
ATOM 744 C C . CYS A 1 98 ? -17.609 7.024 3.093 1.00 41.73 102 CYS A C 1
ATOM 745 O O . CYS A 1 98 ? -17.382 6.397 2.057 1.00 37.79 102 CYS A O 1
ATOM 748 N N . PHE A 1 99 ? -17.336 8.315 3.233 1.00 41.90 103 PHE A N 1
ATOM 749 C CA . PHE A 1 99 ? -16.868 9.119 2.113 1.00 41.40 103 PHE A CA 1
ATOM 750 C C . PHE A 1 99 ? -15.480 8.705 1.636 1.00 42.36 103 PHE A C 1
ATOM 751 O O . PHE A 1 99 ? -15.273 8.459 0.448 1.00 44.78 103 PHE A O 1
ATOM 759 N N . LEU A 1 100 ? -14.535 8.637 2.566 1.00 34.66 104 LEU A N 1
ATOM 760 C CA . LEU A 1 100 ? -13.169 8.226 2.259 1.00 35.24 104 LEU A CA 1
ATOM 761 C C . LEU A 1 100 ? -13.117 6.900 1.493 1.00 34.33 104 LEU A C 1
ATOM 762 O O . LEU A 1 100 ? -12.376 6.755 0.520 1.00 34.59 104 LEU A O 1
ATOM 767 N N . THR A 1 101 ? -13.912 5.940 1.952 1.00 38.35 105 THR A N 1
ATOM 768 C CA . THR A 1 101 ? -14.047 4.633 1.313 1.00 37.66 105 THR A CA 1
ATOM 769 C C . THR A 1 101 ? -14.579 4.752 -0.112 1.00 36.46 105 THR A C 1
ATOM 770 O O . THR A 1 101 ? -14.073 4.110 -1.034 1.00 35.84 105 THR A O 1
ATOM 774 N N . VAL A 1 102 ? -15.620 5.563 -0.278 1.00 35.16 106 VAL A N 1
ATOM 775 C CA . VAL A 1 102 ? -16.142 5.894 -1.597 1.00 33.01 106 VAL A CA 1
ATOM 776 C C . VAL A 1 102 ? -15.080 6.582 -2.449 1.00 38.67 106 VAL A C 1
ATOM 777 O O . VAL A 1 102 ? -14.932 6.287 -3.633 1.00 44.93 106 VAL A O 1
ATOM 781 N N . LEU A 1 103 ? -14.346 7.504 -1.836 1.00 32.39 107 LEU A N 1
ATOM 782 C CA . LEU A 1 103 ? -13.302 8.248 -2.524 1.00 21.76 107 LEU A CA 1
ATOM 783 C C . LEU A 1 103 ? -12.209 7.318 -3.059 1.00 29.60 107 LEU A C 1
ATOM 784 O O . LEU A 1 103 ? -11.760 7.469 -4.194 1.00 30.18 107 LEU A O 1
ATOM 789 N N . LEU A 1 104 ? -11.792 6.355 -2.239 1.00 34.80 108 LEU A N 1
ATOM 790 C CA . LEU A 1 104 ? -10.746 5.408 -2.631 1.00 37.26 108 LEU A CA 1
ATOM 791 C C . LEU A 1 104 ? -11.158 4.546 -3.825 1.00 32.47 108 LEU A C 1
ATOM 792 O O . LEU A 1 104 ? -10.351 4.270 -4.714 1.00 28.79 108 LEU A O 1
ATOM 797 N N . GLY A 1 105 ? -12.416 4.121 -3.840 1.00 33.19 109 GLY A N 1
ATOM 798 C CA . GLY A 1 105 ? -12.933 3.326 -4.937 1.00 32.37 109 GLY A CA 1
ATOM 799 C C . GLY A 1 105 ? -12.839 4.080 -6.251 1.00 33.24 109 GLY A C 1
ATOM 800 O O . GLY A 1 105 ? -12.283 3.581 -7.227 1.00 35.42 109 GLY A O 1
ATOM 801 N N . LYS A 1 106 ? -13.382 5.292 -6.270 1.00 25.29 110 LYS A N 1
ATOM 802 C CA . LYS A 1 106 ? -13.349 6.124 -7.466 1.00 26.60 110 LYS A CA 1
ATOM 803 C C . LYS A 1 106 ? -11.919 6.386 -7.925 1.00 23.49 110 LYS A C 1
ATOM 804 O O . LYS A 1 106 ? -11.634 6.390 -9.121 1.00 29.67 110 LYS A O 1
ATOM 810 N N . LEU A 1 107 ? -11.024 6.607 -6.965 1.00 27.45 111 LEU A N 1
ATOM 811 C CA . LEU A 1 107 ? -9.634 6.912 -7.273 1.00 27.78 111 LEU A CA 1
ATOM 812 C C . LEU A 1 107 ? -8.906 5.696 -7.827 1.00 27.48 111 LEU A C 1
ATOM 813 O O . LEU A 1 107 ? -8.111 5.816 -8.761 1.00 29.63 111 LEU A O 1
ATOM 818 N N . GLU A 1 108 ? -9.170 4.528 -7.247 1.00 24.78 112 GLU A N 1
ATOM 819 C CA . GLU A 1 108 ? -8.494 3.311 -7.684 1.00 33.49 112 GLU A CA 1
ATOM 820 C C . GLU A 1 108 ? -8.888 2.950 -9.106 1.00 37.32 112 GLU A C 1
ATOM 821 O O . GLU A 1 108 ? -8.174 2.203 -9.777 1.00 40.34 112 GLU A O 1
ATOM 827 N N . LYS A 1 109 ? -10.020 3.488 -9.558 1.00 27.96 113 LYS A N 1
ATOM 828 C CA . LYS A 1 109 ? -10.499 3.251 -10.917 1.00 26.39 113 LYS A CA 1
ATOM 829 C C . LYS A 1 109 ? -9.851 4.188 -11.940 1.00 18.13 113 LYS A C 1
ATOM 830 O O . LYS A 1 109 ? -9.703 3.835 -13.100 1.00 25.33 113 LYS A O 1
ATOM 836 N N . SER A 1 110 ? -9.469 5.382 -11.501 1.00 22.12 114 SER A N 1
ATOM 837 C CA . SER A 1 110 ? -8.904 6.387 -12.394 1.00 22.40 114 SER A CA 1
ATOM 838 C C . SER A 1 110 ? -7.383 6.469 -12.297 1.00 28.42 114 SER A C 1
ATOM 839 O O . SER A 1 110 ? -6.734 7.035 -13.183 1.00 22.84 114 SER A O 1
ATOM 842 N N . PHE A 1 111 ? -6.824 5.911 -11.222 1.00 33.62 115 PHE A N 1
ATOM 843 C CA . PHE A 1 111 ? -5.373 5.888 -11.012 1.00 29.22 115 PHE A CA 1
ATOM 844 C C . PHE A 1 111 ? -4.851 4.494 -10.657 1.00 25.54 115 PHE A C 1
ATOM 845 O O . PHE A 1 111 ? -5.482 3.755 -9.902 1.00 27.19 115 PHE A O 1
ATOM 853 N N . ASN A 1 112 ? -3.682 4.154 -11.190 1.00 23.97 116 ASN A N 1
ATOM 854 C CA . ASN A 1 112 ? -3.085 2.834 -10.995 1.00 31.83 116 ASN A CA 1
ATOM 855 C C . ASN A 1 112 ? -2.621 2.569 -9.570 1.00 27.70 116 ASN A C 1
ATOM 856 O O . ASN A 1 112 ? -2.783 1.465 -9.052 1.00 36.92 116 ASN A O 1
ATOM 861 N N . SER A 1 113 ? -2.017 3.581 -8.955 1.00 27.06 117 SER A N 1
ATOM 862 C CA . SER A 1 113 ? -1.507 3.470 -7.592 1.00 28.53 117 SER A CA 1
ATOM 863 C C . SER A 1 113 ? -2.212 4.441 -6.666 1.00 24.37 117 SER A C 1
ATOM 864 O O . SER A 1 113 ? -1.966 5.644 -6.718 1.00 29.81 117 SER A O 1
ATOM 867 N N . VAL A 1 114 ? -3.088 3.911 -5.819 1.00 30.18 118 VAL A N 1
ATOM 868 C CA . VAL A 1 114 ? -3.810 4.722 -4.847 1.00 29.32 118 VAL A CA 1
ATOM 869 C C . VAL A 1 114 ? -3.564 4.186 -3.441 1.00 22.61 118 VAL A C 1
ATOM 870 O O . VAL A 1 114 ? -3.823 3.018 -3.170 1.00 27.56 118 VAL A O 1
ATOM 874 N N . HIS A 1 115 ? -3.074 5.047 -2.552 1.00 24.69 119 HIS A N 1
ATOM 875 C CA . HIS A 1 115 ? -2.744 4.638 -1.187 1.00 28.03 119 HIS A CA 1
ATOM 876 C C . HIS A 1 115 ? -3.261 5.580 -0.110 1.00 24.77 119 HIS A C 1
ATOM 877 O O . HIS A 1 115 ? -3.231 6.800 -0.261 1.00 24.97 119 HIS A O 1
ATOM 884 N N . LEU A 1 116 ? -3.739 4.992 0.981 1.00 22.93 120 LEU A N 1
ATOM 885 C CA . LEU A 1 116 ? -4.151 5.751 2.148 1.00 23.17 120 LEU A CA 1
ATOM 886 C C . LEU A 1 116 ? -2.926 5.991 3.024 1.00 27.32 120 LEU A C 1
ATOM 887 O O . LEU A 1 116 ? -2.084 5.110 3.176 1.00 28.52 120 LEU A O 1
ATOM 892 N N . LEU A 1 117 ? -2.821 7.180 3.601 1.00 20.78 121 LEU A N 1
ATOM 893 C CA . LEU A 1 117 ? -1.708 7.467 4.490 1.00 22.95 121 LEU A CA 1
ATOM 894 C C . LEU A 1 117 ? -1.988 6.892 5.875 1.00 24.73 121 LEU A C 1
ATOM 895 O O . LEU A 1 117 ? -3.001 7.206 6.495 1.00 18.25 121 LEU A O 1
ATOM 900 N N . ALA A 1 118 ? -1.086 6.039 6.347 1.00 30.02 122 ALA A N 1
ATOM 901 C CA . ALA A 1 118 ? -1.235 5.397 7.643 1.00 28.97 122 ALA A CA 1
ATOM 902 C C . ALA A 1 118 ? -1.142 6.426 8.772 1.00 29.45 122 ALA A C 1
ATOM 903 O O . ALA A 1 118 ? -0.091 7.029 8.988 1.00 36.88 122 ALA A O 1
ATOM 905 N N . GLY A 1 119 ? -2.247 6.632 9.479 1.00 26.95 123 GLY A N 1
ATOM 906 C CA . GLY A 1 119 ? -2.270 7.547 10.608 1.00 22.59 123 GLY A CA 1
ATOM 907 C C . GLY A 1 119 ? -2.792 8.930 10.267 1.00 21.17 123 GLY A C 1
ATOM 908 O O . GLY A 1 119 ? -3.057 9.739 11.151 1.00 30.70 123 GLY A O 1
ATOM 909 N N . GLY A 1 120 ? -2.931 9.208 8.977 1.00 19.11 124 GLY A N 1
ATOM 910 C CA . GLY A 1 120 ? -3.505 10.463 8.534 1.00 19.09 124 GLY A CA 1
ATOM 911 C C . GLY A 1 120 ? -2.672 11.682 8.872 1.00 25.59 124 GLY A C 1
ATOM 912 O O . GLY A 1 120 ? -1.493 11.575 9.217 1.00 27.42 124 GLY A O 1
ATOM 913 N N . PHE A 1 121 ? -3.297 12.851 8.767 1.00 31.24 125 PHE A N 1
ATOM 914 C CA . PHE A 1 121 ? -2.609 14.112 8.999 1.00 33.12 125 PHE A CA 1
ATOM 915 C C . PHE A 1 121 ? -2.058 14.178 10.419 1.00 32.13 125 PHE A C 1
ATOM 916 O O . PHE A 1 121 ? -1.028 14.804 10.663 1.00 26.92 125 PHE A O 1
ATOM 924 N N . ALA A 1 122 ? -2.757 13.521 11.344 1.00 36.55 126 ALA A N 1
ATOM 925 C CA . ALA A 1 122 ? -2.364 13.475 12.751 1.00 39.32 126 ALA A CA 1
ATOM 926 C C . ALA A 1 122 ? -0.936 12.980 12.925 1.00 40.07 126 ALA A C 1
ATOM 927 O O . ALA A 1 122 ? -0.118 13.634 13.573 1.00 47.62 126 ALA A O 1
ATOM 929 N N . GLU A 1 123 ? -0.637 11.819 12.356 1.00 39.23 127 GLU A N 1
ATOM 930 C CA . GLU A 1 123 ? 0.718 11.301 12.432 1.00 34.22 127 GLU A CA 1
ATOM 931 C C . GLU A 1 123 ? 1.673 12.098 11.560 1.00 38.00 127 GLU A C 1
ATOM 932 O O . GLU A 1 123 ? 2.773 12.424 11.993 1.00 48.50 127 GLU A O 1
ATOM 938 N N . PHE A 1 124 ? 1.266 12.422 10.336 1.00 35.64 128 PHE A N 1
ATOM 939 C CA . PHE A 1 124 ? 2.173 13.151 9.454 1.00 33.86 128 PHE A CA 1
ATOM 940 C C . PHE A 1 124 ? 2.614 14.491 10.040 1.00 35.06 128 PHE A C 1
ATOM 941 O O . PHE A 1 124 ? 3.802 14.819 10.037 1.00 32.65 128 PHE A O 1
ATOM 949 N N . SER A 1 125 ? 1.652 15.268 10.523 1.00 32.61 129 SER A N 1
ATOM 950 C CA . SER A 1 125 ? 1.959 16.560 11.115 1.00 37.08 129 SER A CA 1
ATOM 951 C C . SER A 1 125 ? 2.790 16.394 12.394 1.00 45.32 129 SER A C 1
ATOM 952 O O . SER A 1 125 ? 3.545 17.290 12.779 1.00 40.44 129 SER A O 1
ATOM 955 N N . ARG A 1 126 ? 2.653 15.235 13.034 1.00 49.39 130 ARG A N 1
ATOM 956 C CA . ARG A 1 126 ? 3.380 14.923 14.261 1.00 47.74 130 ARG A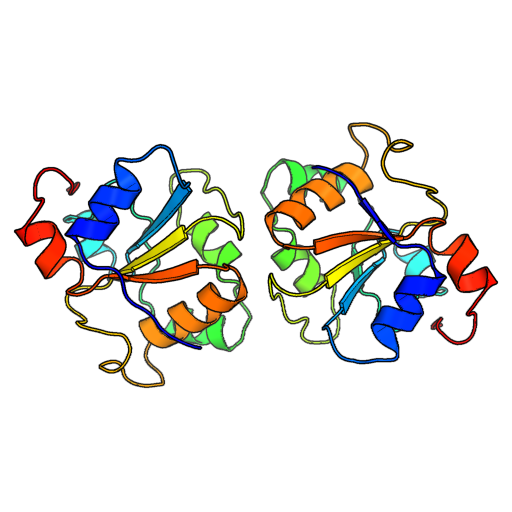 CA 1
ATOM 957 C C . ARG A 1 126 ? 4.867 14.679 13.992 1.00 46.97 130 ARG A C 1
ATOM 958 O O . ARG A 1 126 ? 5.716 14.975 14.835 1.00 46.55 130 ARG A O 1
ATOM 966 N N . CYS A 1 127 ? 5.173 14.152 12.808 1.00 46.74 131 CYS A N 1
ATOM 967 C CA . CYS A 1 127 ? 6.541 13.785 12.432 1.00 43.63 131 CYS A CA 1
ATOM 968 C C . CYS A 1 127 ? 7.248 14.860 11.600 1.00 40.55 131 CYS A C 1
ATOM 969 O O . CYS A 1 127 ? 8.428 15.146 11.811 1.00 47.00 131 CYS A O 1
ATOM 972 N N . PHE A 1 128 ? 6.530 15.438 10.644 1.00 33.20 132 PHE A N 1
ATOM 973 C CA . PHE A 1 128 ? 7.105 16.447 9.764 1.00 27.30 132 PHE A CA 1
ATOM 974 C C . PHE A 1 128 ? 6.281 17.715 9.782 1.00 34.76 132 PHE A C 1
ATOM 975 O O . PHE A 1 128 ? 5.480 17.954 8.884 1.00 37.57 132 PHE A O 1
ATOM 983 N N . PRO A 1 129 ? 6.476 18.534 10.819 1.00 44.79 133 PRO A N 1
ATOM 984 C CA . PRO A 1 129 ? 5.737 19.788 10.969 1.00 41.52 133 PRO A CA 1
ATOM 985 C C . PRO A 1 129 ? 6.190 20.807 9.927 1.00 45.62 133 PRO A C 1
ATOM 986 O O . PRO A 1 129 ? 5.386 21.643 9.495 1.00 42.72 133 PRO A O 1
ATOM 990 N N . GLY A 1 130 ? 7.462 20.729 9.532 1.00 40.66 134 GLY A N 1
ATOM 991 C CA . GLY A 1 130 ? 8.015 21.630 8.536 1.00 40.82 134 GLY A CA 1
ATOM 992 C C . GLY A 1 130 ? 7.479 21.374 7.138 1.00 42.73 134 GLY A C 1
ATOM 993 O O . GLY A 1 130 ? 7.751 22.134 6.208 1.00 40.06 134 GLY A O 1
ATOM 994 N N . LEU A 1 131 ? 6.702 20.304 6.992 1.00 46.45 135 LEU A N 1
ATOM 995 C CA . LEU A 1 131 ? 6.125 19.943 5.702 1.00 38.75 135 LEU A CA 1
ATOM 996 C C . LEU A 1 131 ? 4.618 20.195 5.640 1.00 31.58 135 LEU A C 1
ATOM 997 O O . LEU A 1 131 ? 3.929 19.700 4.746 1.00 26.81 135 LEU A O 1
ATOM 1002 N N . CYS A 1 132 ? 4.116 20.975 6.591 1.00 38.06 136 CYS A N 1
ATOM 1003 C CA . CYS A 1 132 ? 2.708 21.348 6.619 1.00 46.30 136 CYS A CA 1
ATOM 1004 C C . CYS A 1 132 ? 2.535 22.857 6.418 1.00 47.00 136 CYS A C 1
ATOM 1005 O O . CYS A 1 132 ? 3.378 23.651 6.836 1.00 53.23 136 CYS A O 1
ATOM 1008 N N . GLU A 1 133 ? 1.439 23.238 5.771 1.00 44.36 137 GLU A N 1
ATOM 1009 C CA . GLU A 1 133 ? 1.173 24.631 5.441 1.00 48.73 137 GLU A CA 1
ATOM 1010 C C . GLU A 1 133 ? -0.093 25.086 6.145 1.00 52.20 137 GLU A C 1
ATOM 1011 O O . GLU A 1 133 ? -1.108 24.398 6.105 1.00 51.09 137 GLU A O 1
ATOM 1017 N N . GLY A 1 134 ? -0.034 26.251 6.781 1.00 65.46 138 GLY A N 1
ATOM 1018 C CA . GLY A 1 134 ? -1.159 26.755 7.548 1.00 68.23 138 GLY A CA 1
ATOM 1019 C C . GLY A 1 134 ? -1.799 27.989 6.946 1.00 65.42 138 GLY A C 1
ATOM 1020 O O . GLY A 1 134 ? -2.452 28.761 7.650 1.00 62.45 138 GLY A O 1
ATOM 1021 N N . MET B 1 1 ? 2.276 12.434 -26.030 1.00 58.01 5 MET B N 1
ATOM 1022 C CA . MET B 1 1 ? 1.564 11.438 -26.820 1.00 54.90 5 MET B CA 1
ATOM 1023 C C . MET B 1 1 ? 2.548 10.624 -27.652 1.00 52.01 5 MET B C 1
ATOM 1024 O O . MET B 1 1 ? 3.294 11.175 -28.458 1.00 51.38 5 MET B O 1
ATOM 1029 N N . ILE B 1 2 ? 2.554 9.311 -27.439 1.00 49.42 6 ILE B N 1
ATOM 1030 C CA . ILE B 1 2 ? 3.435 8.406 -28.170 1.00 42.15 6 ILE B CA 1
ATOM 1031 C C . ILE B 1 2 ? 2.844 8.044 -29.527 1.00 39.63 6 ILE B C 1
ATOM 1032 O O . ILE B 1 2 ? 3.438 8.319 -30.567 1.00 38.71 6 ILE B O 1
ATOM 1037 N N . GLY B 1 3 ? 1.674 7.414 -29.504 1.00 36.96 7 GLY B N 1
ATOM 1038 C CA . GLY B 1 3 ? 0.955 7.084 -30.720 1.00 38.21 7 GLY B CA 1
ATOM 1039 C C . GLY B 1 3 ? 1.213 5.680 -31.233 1.00 41.32 7 GLY B C 1
ATOM 1040 O O . GLY B 1 3 ? 2.196 5.435 -31.940 1.00 45.65 7 GLY B O 1
ATOM 1041 N N . THR B 1 4 ? 0.324 4.756 -30.884 1.00 36.24 8 THR B N 1
ATOM 1042 C CA . THR B 1 4 ? 0.422 3.384 -31.364 1.00 36.00 8 THR B CA 1
ATOM 1043 C C . THR B 1 4 ? -0.864 3.003 -32.078 1.00 42.54 8 THR B C 1
ATOM 1044 O O . THR B 1 4 ? -1.886 3.669 -31.916 1.00 39.49 8 THR B O 1
ATOM 1048 N N . GLN B 1 5 ? -0.812 1.941 -32.877 1.00 46.98 9 GLN B N 1
ATOM 1049 C CA . GLN B 1 5 ? -1.969 1.540 -33.667 1.00 44.98 9 GLN B CA 1
ATOM 1050 C C . GLN B 1 5 ? -2.380 0.107 -33.394 1.00 35.55 9 GLN B C 1
ATOM 1051 O O . GLN B 1 5 ? -1.572 -0.706 -32.949 1.00 38.59 9 GLN B O 1
ATOM 1057 N N . ILE B 1 6 ? -3.650 -0.180 -33.665 1.00 28.67 10 ILE B N 1
ATOM 1058 C CA . ILE B 1 6 ? -4.153 -1.543 -33.734 1.00 31.50 10 ILE B CA 1
ATOM 1059 C C . ILE B 1 6 ? -4.820 -1.752 -35.100 1.00 38.64 10 ILE B C 1
ATOM 1060 O O . ILE B 1 6 ? -5.603 -0.915 -35.550 1.00 39.37 10 ILE B O 1
ATOM 1065 N N . VAL B 1 7 ? -4.490 -2.849 -35.776 1.00 36.98 11 VAL B N 1
ATOM 1066 C CA . VAL B 1 7 ? -5.115 -3.136 -37.065 1.00 40.36 11 VAL B CA 1
ATOM 1067 C C . VAL B 1 7 ? -6.494 -3.747 -36.878 1.00 40.06 11 VAL B C 1
ATOM 1068 O O . VAL B 1 7 ? -6.719 -4.520 -35.949 1.00 38.93 11 VAL B O 1
ATOM 1072 N N . THR B 1 8 ? -7.410 -3.393 -37.774 1.00 52.43 12 THR B N 1
ATOM 1073 C CA . THR B 1 8 ? -8.802 -3.842 -37.710 1.00 54.43 12 THR B CA 1
ATOM 1074 C C . THR B 1 8 ? -8.984 -5.261 -37.168 1.00 55.31 12 THR B C 1
ATOM 1075 O O . THR B 1 8 ? -9.867 -5.519 -36.348 1.00 54.22 12 THR B O 1
ATOM 1079 N N . GLU B 1 9 ? -8.141 -6.175 -37.626 1.00 59.80 13 GLU B N 1
ATOM 1080 C CA . GLU B 1 9 ? -8.256 -7.581 -37.261 1.00 61.20 13 GLU B CA 1
ATOM 1081 C C . GLU B 1 9 ? -8.013 -7.848 -35.767 1.00 54.11 13 GLU B C 1
ATOM 1082 O O . GLU B 1 9 ? -8.718 -8.648 -35.150 1.00 46.03 13 GLU B O 1
ATOM 1088 N N . ARG B 1 10 ? -7.016 -7.187 -35.186 1.00 47.42 14 ARG B N 1
ATOM 1089 C CA . ARG B 1 10 ? -6.692 -7.419 -33.782 1.00 38.19 14 ARG B CA 1
ATOM 1090 C C . ARG B 1 10 ? -7.727 -6.789 -32.853 1.00 34.07 14 ARG B C 1
ATOM 1091 O O . ARG B 1 10 ? -7.861 -7.192 -31.697 1.00 35.88 14 ARG B O 1
ATOM 1099 N N . LEU B 1 11 ? -8.457 -5.799 -33.359 1.00 27.96 15 LEU B N 1
ATOM 1100 C CA . LEU B 1 11 ? -9.537 -5.195 -32.590 1.00 29.42 15 LEU B CA 1
ATOM 1101 C C . LEU B 1 11 ? -10.637 -6.219 -32.336 1.00 42.80 15 LEU B C 1
ATOM 1102 O O . LEU B 1 11 ? -11.076 -6.404 -31.200 1.00 44.39 15 LEU B O 1
ATOM 1107 N N . VAL B 1 12 ? -11.082 -6.879 -33.404 1.00 43.64 16 VAL B N 1
ATOM 1108 C CA . VAL B 1 12 ? -12.112 -7.908 -33.300 1.00 42.66 16 VAL B CA 1
ATOM 1109 C C . VAL B 1 12 ? -11.660 -9.035 -32.381 1.00 48.58 16 VAL B C 1
ATOM 1110 O O . VAL B 1 12 ? -12.390 -9.439 -31.476 1.00 54.23 16 VAL B O 1
ATOM 1114 N N . ALA B 1 13 ? -10.457 -9.545 -32.627 1.00 48.61 17 ALA B N 1
ATOM 1115 C CA . ALA B 1 13 ? -9.838 -10.525 -31.742 1.00 45.91 17 ALA B CA 1
ATOM 1116 C C . ALA B 1 13 ? -9.890 -10.042 -30.298 1.00 45.06 17 ALA B C 1
ATOM 1117 O O . ALA B 1 13 ? -10.247 -10.795 -29.398 1.00 44.19 17 ALA B O 1
ATOM 1119 N N . LEU B 1 14 ? -9.530 -8.778 -30.089 1.00 46.61 18 LEU B N 1
ATOM 1120 C CA . LEU B 1 14 ? -9.552 -8.172 -28.762 1.00 45.68 18 LEU B CA 1
ATOM 1121 C C . LEU B 1 14 ? -10.960 -8.170 -28.176 1.00 50.85 18 LEU B C 1
ATOM 1122 O O . LEU B 1 14 ? -11.144 -8.288 -26.963 1.00 55.65 18 LEU B O 1
ATOM 1127 N N . LEU B 1 15 ? -11.953 -8.032 -29.043 1.00 50.37 19 LEU B N 1
ATOM 1128 C CA . LEU B 1 15 ? -13.336 -8.007 -28.599 1.00 52.35 19 LEU B CA 1
ATOM 1129 C C . LEU B 1 15 ? -13.869 -9.416 -28.348 1.00 56.97 19 LEU B C 1
ATOM 1130 O O . LEU B 1 15 ? -14.373 -9.708 -27.266 1.00 58.96 19 LEU B O 1
ATOM 1135 N N . GLU B 1 16 ? -13.732 -10.289 -29.342 1.00 57.84 20 GLU B N 1
ATOM 1136 C CA . GLU B 1 16 ? -14.303 -11.634 -29.282 1.00 61.46 20 GLU B CA 1
ATOM 1137 C C . GLU B 1 16 ? -13.976 -12.386 -28.000 1.00 71.42 20 GLU B C 1
ATOM 1138 O O . GLU B 1 16 ? -14.865 -12.940 -27.356 1.00 83.66 20 GLU B O 1
ATOM 1144 N N . SER B 1 17 ? -12.702 -12.412 -27.635 1.00 72.87 21 SER B N 1
ATOM 1145 C CA . SER B 1 17 ? -12.290 -13.058 -26.398 1.00 80.07 21 SER B CA 1
ATOM 1146 C C . SER B 1 17 ? -12.212 -12.035 -25.273 1.00 80.10 21 SER B C 1
ATOM 1147 O O . SER B 1 17 ? -11.193 -11.364 -25.099 1.00 85.53 21 SER B O 1
ATOM 1150 N N . GLY B 1 18 ? -13.295 -11.917 -24.515 1.00 71.79 22 GLY B N 1
ATOM 1151 C CA . GLY B 1 18 ? -13.365 -10.951 -23.437 1.00 71.48 22 GLY B CA 1
ATOM 1152 C C . GLY B 1 18 ? -12.380 -11.223 -22.316 1.00 76.70 22 GLY B C 1
ATOM 1153 O O . GLY B 1 18 ? -12.760 -11.709 -21.250 1.00 77.56 22 GLY B O 1
ATOM 1154 N N . THR B 1 19 ? -11.110 -10.916 -22.561 1.00 81.11 23 THR B N 1
ATOM 1155 C CA . THR B 1 19 ? -10.088 -10.986 -21.523 1.00 81.10 23 THR B CA 1
ATOM 1156 C C . THR B 1 19 ? -9.735 -9.570 -21.080 1.00 87.67 23 THR B C 1
ATOM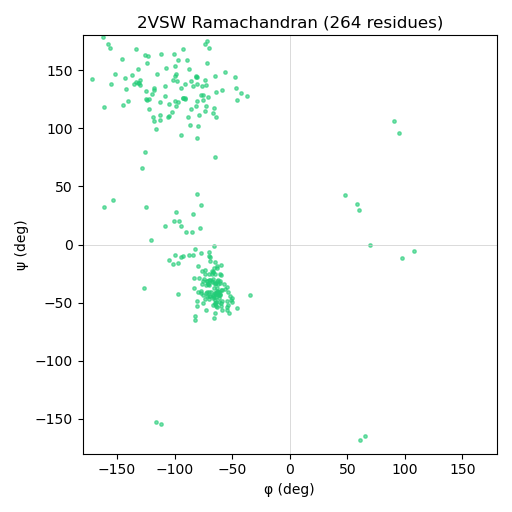 1157 O O . THR B 1 19 ? -9.090 -9.367 -20.052 1.00 89.16 23 THR B O 1
ATOM 1159 N N . GLU B 1 20 ? -10.176 -8.594 -21.868 1.00 89.56 24 GLU B N 1
ATOM 1160 C CA . GLU B 1 20 ? -9.926 -7.186 -21.589 1.00 81.36 24 GLU B CA 1
ATOM 1161 C C . GLU B 1 20 ? -11.191 -6.381 -21.849 1.00 70.18 24 GLU B C 1
ATOM 1162 O O . GLU B 1 20 ? -11.966 -6.709 -22.748 1.00 76.29 24 GLU B O 1
ATOM 1168 N N . LYS B 1 21 ? -11.405 -5.332 -21.063 1.00 53.23 25 LYS B N 1
ATOM 1169 C CA . LYS B 1 21 ? -12.499 -4.411 -21.338 1.00 45.40 25 LYS B CA 1
ATOM 1170 C C . LYS B 1 21 ? -12.038 -3.391 -22.364 1.00 35.25 25 LYS B C 1
ATOM 1171 O O . LYS B 1 21 ? -10.923 -2.877 -22.282 1.00 34.46 25 LYS B O 1
ATOM 1177 N N . VAL B 1 22 ? -12.896 -3.107 -23.336 1.00 37.66 26 VAL B N 1
ATOM 1178 C CA . VAL B 1 22 ? -12.524 -2.237 -24.444 1.00 41.89 26 VAL B CA 1
ATOM 1179 C C . VAL B 1 22 ? -13.409 -1.001 -24.522 1.00 44.46 26 VAL B C 1
ATOM 1180 O O . VAL B 1 22 ? -14.633 -1.101 -24.500 1.00 47.81 26 VAL B O 1
ATOM 1184 N N . LEU B 1 23 ? -12.778 0.166 -24.607 1.00 42.33 27 LEU B N 1
ATOM 1185 C CA . LEU B 1 23 ? -13.499 1.420 -24.790 1.00 39.85 27 LEU B CA 1
ATOM 1186 C C . LEU B 1 23 ? -13.330 1.922 -26.223 1.00 39.49 27 LEU B C 1
ATOM 1187 O O . LEU B 1 23 ? -12.246 2.346 -26.616 1.00 33.50 27 LEU B O 1
ATOM 1192 N N . LEU B 1 24 ? -14.412 1.868 -26.995 1.00 46.03 28 LEU B N 1
ATOM 1193 C CA . LEU B 1 24 ? -14.371 2.180 -28.421 1.00 44.90 28 LEU B CA 1
ATOM 1194 C C . LEU B 1 24 ? -14.846 3.614 -28.687 1.00 44.59 28 LEU B C 1
ATOM 1195 O O . LEU B 1 24 ? -15.986 3.963 -28.381 1.00 42.35 28 LEU B O 1
ATOM 1200 N N . ILE B 1 25 ? -13.971 4.436 -29.263 1.00 43.67 29 ILE B N 1
ATOM 1201 C CA . ILE B 1 25 ? -14.235 5.868 -29.406 1.00 39.89 29 ILE B CA 1
ATOM 1202 C C . ILE B 1 25 ? -14.274 6.330 -30.857 1.00 40.28 29 ILE B C 1
ATOM 1203 O O . ILE B 1 25 ? -13.240 6.379 -31.520 1.00 45.64 29 ILE B O 1
ATOM 1208 N N . ASP B 1 26 ? -15.470 6.673 -31.336 1.00 39.37 30 ASP B N 1
ATOM 1209 C CA . ASP B 1 26 ? -15.675 7.178 -32.696 1.00 42.01 30 ASP B CA 1
ATOM 1210 C C . ASP B 1 26 ? -15.521 8.694 -32.711 1.00 42.41 30 ASP B C 1
ATOM 1211 O O . ASP B 1 26 ? -16.373 9.409 -32.184 1.00 46.73 30 ASP B O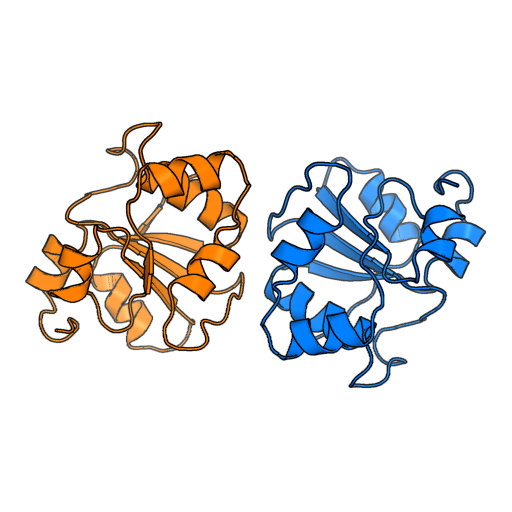 1
ATOM 1216 N N . SER B 1 27 ? -14.446 9.187 -33.317 1.00 35.80 31 SER B N 1
ATOM 1217 C CA . SER B 1 27 ? -14.123 10.609 -33.231 1.00 39.91 31 SER B CA 1
ATOM 1218 C C . SER B 1 27 ? -14.565 11.394 -34.456 1.00 46.99 31 SER B C 1
ATOM 1219 O O . SER B 1 27 ? -13.969 12.417 -34.792 1.00 57.83 31 SER B O 1
ATOM 1222 N N . ARG B 1 28 ? -15.607 10.918 -35.123 1.00 46.94 32 ARG B N 1
ATOM 1223 C CA . ARG B 1 28 ? -16.079 11.560 -36.341 1.00 40.20 32 ARG B CA 1
ATOM 1224 C C . ARG B 1 28 ? -17.297 12.440 -36.078 1.00 46.67 32 ARG B C 1
ATOM 1225 O O . ARG B 1 28 ? -17.935 12.329 -35.033 1.00 54.70 32 ARG B O 1
ATOM 1233 N N . PRO B 1 29 ? -17.618 13.324 -37.032 1.00 53.98 33 PRO B N 1
ATOM 1234 C CA . PRO B 1 29 ? -18.839 14.129 -36.975 1.00 56.69 33 PRO B CA 1
ATOM 1235 C C . PRO B 1 29 ? -20.046 13.267 -36.634 1.00 64.20 33 PRO B C 1
ATOM 1236 O O . PRO B 1 29 ? -20.119 12.119 -37.078 1.00 63.36 33 PRO B O 1
ATOM 1240 N N . PHE B 1 30 ? -20.981 13.823 -35.868 1.00 74.01 34 PHE B N 1
ATOM 1241 C CA . PHE B 1 30 ? -22.127 13.068 -35.369 1.00 83.96 34 PHE B CA 1
ATOM 1242 C C . PHE B 1 30 ? -22.924 12.384 -36.477 1.00 82.06 34 PHE B C 1
ATOM 1243 O O . PHE B 1 30 ? -23.415 11.273 -36.297 1.00 87.65 34 PHE B O 1
ATOM 1251 N N . VAL B 1 31 ? -23.052 13.042 -37.623 1.00 75.41 35 VAL B N 1
ATOM 1252 C CA . VAL B 1 31 ? -23.814 12.467 -38.725 1.00 76.76 35 VAL B CA 1
ATOM 1253 C C . VAL B 1 31 ? -23.160 11.193 -39.259 1.00 76.24 35 VAL B C 1
ATOM 1254 O O . VAL B 1 31 ? -23.848 10.266 -39.690 1.00 76.85 35 VAL B O 1
ATOM 1258 N N . GLU B 1 32 ? -21.831 11.151 -39.230 1.00 71.33 36 GLU B N 1
ATOM 1259 C CA . GLU B 1 32 ? -21.103 9.978 -39.691 1.00 63.55 36 GLU B CA 1
ATOM 1260 C C . GLU B 1 32 ? -21.308 8.835 -38.714 1.00 52.22 36 GLU B C 1
ATOM 1261 O O . GLU B 1 32 ? -21.551 7.697 -39.109 1.00 50.91 36 GLU B O 1
ATOM 1267 N N . TYR B 1 33 ? -21.211 9.153 -37.431 1.00 50.14 37 TYR B N 1
ATOM 1268 C CA . TYR B 1 33 ? -21.466 8.182 -36.379 1.00 50.93 37 TYR B CA 1
ATOM 1269 C C . TYR B 1 33 ? -22.885 7.616 -36.484 1.00 58.64 37 TYR B C 1
ATOM 1270 O O . TYR B 1 33 ? -23.063 6.403 -36.600 1.00 58.49 37 TYR B O 1
ATOM 1279 N N . ASN B 1 34 ? -23.884 8.501 -36.463 1.00 65.23 38 ASN B N 1
ATOM 1280 C CA . ASN B 1 34 ? -25.298 8.101 -36.437 1.00 64.55 38 ASN B CA 1
ATOM 1281 C C . ASN B 1 34 ? -25.737 7.280 -37.645 1.00 59.81 38 ASN B C 1
ATOM 1282 O O . ASN B 1 34 ? -26.692 6.505 -37.567 1.00 56.49 38 ASN B O 1
ATOM 1287 N N . THR B 1 35 ? -25.036 7.462 -38.758 1.00 63.33 39 THR B N 1
ATOM 1288 C CA . THR B 1 35 ? -25.261 6.664 -39.955 1.00 67.78 39 THR B CA 1
ATOM 1289 C C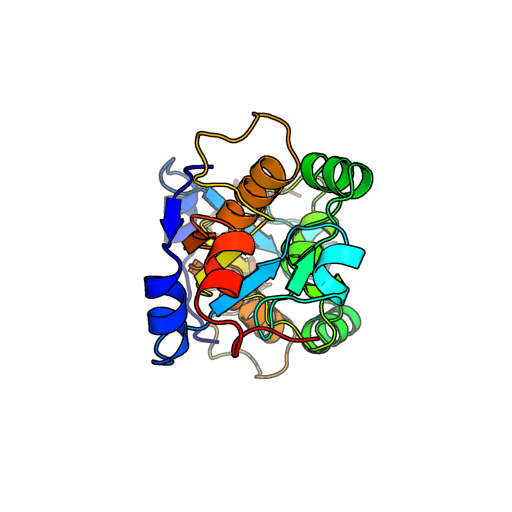 . THR B 1 35 ? -24.876 5.214 -39.705 1.00 72.49 39 THR B C 1
ATOM 1290 O O . THR B 1 35 ? -25.715 4.312 -39.761 1.00 79.01 39 THR B O 1
ATOM 1294 N N . SER B 1 36 ? -23.592 5.005 -39.437 1.00 69.23 40 SER B N 1
ATOM 1295 C CA . SER B 1 36 ? -23.070 3.695 -39.079 1.00 62.23 40 SER B CA 1
ATOM 1296 C C . SER B 1 36 ? -21.799 3.871 -38.265 1.00 56.07 40 SER B C 1
ATOM 1297 O O . SER B 1 36 ? -20.966 4.723 -38.574 1.00 57.45 40 SER B O 1
ATOM 1300 N N . HIS B 1 37 ? -21.660 3.076 -37.215 1.00 51.50 41 HIS B N 1
ATOM 1301 C CA . HIS B 1 37 ? -20.457 3.112 -36.402 1.00 50.04 41 HIS B CA 1
ATOM 1302 C C . HIS B 1 37 ? -20.160 1.720 -35.894 1.00 46.79 41 HIS B C 1
ATOM 1303 O O . HIS B 1 37 ? -21.043 0.865 -35.863 1.00 52.76 41 HIS B O 1
ATOM 1310 N N . ILE B 1 38 ? -18.912 1.494 -35.502 1.00 45.69 42 ILE B N 1
ATOM 1311 C CA . ILE B 1 38 ? -18.516 0.207 -34.950 1.00 50.33 42 ILE B CA 1
ATOM 1312 C C . ILE B 1 38 ? -19.353 -0.081 -33.710 1.00 62.00 42 ILE B C 1
ATOM 1313 O O . ILE B 1 38 ? -19.531 0.786 -32.857 1.00 68.72 42 ILE B O 1
ATOM 1318 N N . LEU B 1 39 ? -19.883 -1.297 -33.630 1.00 66.14 43 LEU B N 1
ATOM 1319 C CA . LEU B 1 39 ? -20.794 -1.689 -32.557 1.00 66.97 43 LEU B CA 1
ATOM 1320 C C . LEU B 1 39 ? -20.354 -1.190 -31.178 1.00 68.26 43 LEU B C 1
ATOM 1321 O O . LEU B 1 39 ? -19.195 -1.354 -30.784 1.00 70.01 43 LEU B O 1
ATOM 1326 N N . GLU B 1 40 ? -21.285 -0.575 -30.455 1.00 66.21 44 GLU B N 1
ATOM 1327 C CA . GLU B 1 40 ? -21.033 -0.110 -29.092 1.00 75.75 44 GLU B CA 1
ATOM 1328 C C . GLU B 1 40 ? -20.067 1.075 -28.981 1.00 69.36 44 GLU B C 1
ATOM 1329 O O . GLU B 1 40 ? -19.786 1.537 -27.876 1.00 68.95 44 GLU B O 1
ATOM 1335 N N . ALA B 1 41 ? -19.552 1.567 -30.103 1.00 58.05 45 ALA B N 1
ATOM 1336 C CA . ALA B 1 41 ? -18.600 2.676 -30.049 1.00 47.01 45 ALA B CA 1
ATOM 1337 C C . ALA B 1 41 ? -19.241 3.952 -29.499 1.00 53.01 45 ALA B C 1
ATOM 1338 O O . ALA B 1 41 ? -20.422 4.215 -29.732 1.00 55.65 45 ALA B O 1
ATOM 1340 N N . ILE B 1 42 ? -18.452 4.729 -28.759 1.00 47.27 46 ILE B N 1
ATOM 1341 C CA . ILE B 1 42 ? -18.889 6.010 -28.213 1.00 42.83 46 ILE B CA 1
ATOM 1342 C C . ILE B 1 42 ? -18.480 7.140 -29.154 1.00 51.63 46 ILE B C 1
ATOM 1343 O O . ILE B 1 42 ? -17.347 7.173 -29.633 1.00 55.32 46 ILE B O 1
ATOM 1348 N N . ASN B 1 43 ? -19.396 8.064 -29.426 1.00 50.79 47 ASN B N 1
ATOM 1349 C CA . ASN B 1 43 ? -19.084 9.181 -30.312 1.00 51.72 47 ASN B CA 1
ATOM 1350 C C . ASN B 1 43 ? -18.597 10.402 -29.546 1.00 53.52 47 ASN B C 1
ATOM 1351 O O . ASN B 1 43 ? -19.265 10.868 -28.626 1.00 57.90 47 ASN B O 1
ATOM 1356 N N . ILE B 1 44 ? -17.429 10.913 -29.925 1.00 51.31 48 ILE B N 1
ATOM 1357 C CA . ILE B 1 44 ? -16.909 12.148 -29.343 1.00 60.77 48 ILE B CA 1
ATOM 1358 C C . ILE B 1 44 ? -16.814 13.232 -30.415 1.00 74.55 48 ILE B C 1
ATOM 1359 O O . ILE B 1 44 ? -15.866 13.255 -31.200 1.00 81.46 48 ILE B O 1
ATOM 1364 N N . ASN B 1 45 ? -17.809 14.119 -30.437 1.00 90.81 49 ASN B N 1
ATOM 1365 C CA . ASN B 1 45 ? -17.936 15.165 -31.456 1.00 97.27 49 ASN B CA 1
ATOM 1366 C C . ASN B 1 45 ? -16.605 15.773 -31.916 1.00 94.75 49 ASN B C 1
ATOM 1367 O O . ASN B 1 45 ? -15.801 16.221 -31.098 1.00 99.02 49 ASN B O 1
ATOM 1372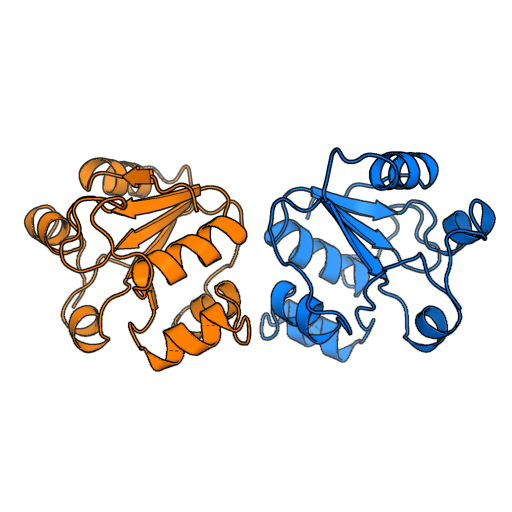 N N . CYS B 1 46 ? -16.388 15.792 -33.230 1.00 85.45 50 CYS B N 1
ATOM 1373 C CA . CYS B 1 46 ? -15.169 16.356 -33.813 1.00 80.84 50 CYS B CA 1
ATOM 1374 C C . CYS B 1 46 ? -15.202 17.888 -33.842 1.00 80.96 50 CYS B C 1
ATOM 1375 O O . CYS B 1 46 ? -14.664 18.514 -34.756 1.00 86.12 50 CYS B O 1
ATOM 1378 N N . SER B 1 47 ? -15.828 18.482 -32.832 1.00 75.22 51 SER B N 1
ATOM 1379 C CA . SER B 1 47 ? -16.034 19.925 -32.783 1.00 67.89 51 SER B CA 1
ATOM 1380 C C . SER B 1 47 ? -14.732 20.684 -32.534 1.00 68.06 51 SER B C 1
ATOM 1381 O O . SER B 1 47 ? -14.014 20.398 -31.574 1.00 68.97 51 SER B O 1
ATOM 1384 N N . LYS B 1 48 ? -14.425 21.649 -33.399 1.00 66.36 52 LYS B N 1
ATOM 1385 C CA . LYS B 1 48 ? -13.261 22.511 -33.189 1.00 70.39 52 LYS B CA 1
ATOM 1386 C C . LYS B 1 48 ? -13.477 23.352 -31.935 1.00 62.77 52 LYS B C 1
ATOM 1387 O O . LYS B 1 48 ? -12.550 23.960 -31.390 1.00 51.51 52 LYS B O 1
ATOM 1390 N N . LEU B 1 49 ? -14.727 23.374 -31.494 1.00 62.67 53 LEU B N 1
ATOM 1391 C CA . LEU B 1 49 ? -15.126 24.078 -30.292 1.00 57.75 53 LEU B CA 1
ATOM 1392 C C . LEU B 1 49 ? -14.847 23.180 -29.097 1.00 54.14 53 LEU B C 1
ATOM 1393 O O . LEU B 1 49 ? -14.428 23.645 -28.037 1.00 54.98 53 LEU B O 1
ATOM 1398 N N . MET B 1 50 ? -15.078 21.885 -29.278 1.00 52.49 54 MET B N 1
ATOM 1399 C CA . MET B 1 50 ? -14.741 20.914 -28.250 1.00 50.57 54 MET B CA 1
ATOM 1400 C C . MET B 1 50 ? -13.233 20.748 -28.203 1.00 46.58 54 MET B C 1
ATOM 1401 O O . MET B 1 50 ? -12.657 20.551 -27.138 1.00 46.78 54 MET B O 1
ATOM 1406 N N . LYS B 1 51 ? -12.588 20.843 -29.361 1.00 50.07 55 LYS B N 1
ATOM 1407 C CA . LYS B 1 51 ? -11.136 20.782 -29.388 1.00 50.11 55 LYS B CA 1
ATOM 1408 C C . LYS B 1 51 ? -10.569 21.825 -28.440 1.00 50.10 55 LYS B C 1
ATOM 1409 O O . LYS B 1 51 ? -9.821 21.501 -27.523 1.00 46.51 55 LYS B O 1
ATOM 1415 N N . ARG B 1 52 ? -10.950 23.077 -28.659 1.00 60.03 56 ARG B N 1
ATOM 1416 C CA . ARG B 1 52 ? -10.410 24.191 -27.892 1.00 62.66 56 ARG B CA 1
ATOM 1417 C C . ARG B 1 52 ? -10.672 24.060 -26.394 1.00 65.35 56 ARG B C 1
ATOM 1418 O O . ARG B 1 52 ? -9.918 24.592 -25.584 1.00 69.86 56 ARG B O 1
ATOM 1422 N N . ARG B 1 53 ? -11.734 23.350 -26.022 1.00 61.84 57 ARG B N 1
ATOM 1423 C CA . ARG B 1 53 ? -12.052 23.160 -24.608 1.00 54.65 57 ARG B CA 1
ATOM 1424 C C . ARG B 1 53 ? -11.174 22.090 -23.982 1.00 53.36 57 ARG B C 1
ATOM 1425 O O . ARG B 1 53 ? -10.908 22.118 -22.778 1.00 49.36 57 ARG B O 1
ATOM 1433 N N . LEU B 1 54 ? -10.740 21.140 -24.805 1.00 54.85 58 LEU B N 1
ATOM 1434 C CA . LEU B 1 54 ? -9.858 20.070 -24.354 1.00 55.32 58 LEU B CA 1
ATOM 1435 C C . LEU B 1 54 ? -8.449 20.591 -24.133 1.00 58.58 58 LEU B C 1
ATOM 1436 O O . LEU B 1 54 ? -7.829 20.303 -23.108 1.00 65.95 58 LEU B O 1
ATOM 1441 N N . GLN B 1 55 ? -7.938 21.349 -25.098 1.00 52.72 59 GLN B N 1
ATOM 1442 C CA . GLN B 1 55 ? -6.596 21.900 -24.967 1.00 55.66 59 GLN B CA 1
ATOM 1443 C C . GLN B 1 55 ? -6.512 22.940 -23.850 1.00 59.35 59 GLN B C 1
ATOM 1444 O O . GLN B 1 55 ? -5.439 23.183 -23.303 1.00 59.46 59 GLN B O 1
ATOM 1450 N N . GLN B 1 56 ? -7.650 23.534 -23.502 1.00 63.14 60 GLN B N 1
ATOM 1451 C CA . GLN B 1 56 ? -7.715 24.465 -22.381 1.00 65.35 60 GLN B CA 1
ATOM 1452 C C . GLN B 1 56 ? -7.848 23.723 -21.063 1.00 64.50 60 GLN B C 1
ATOM 1453 O O . GLN B 1 56 ? -7.839 24.331 -19.993 1.00 67.27 60 GLN B O 1
ATOM 1459 N N . ASP B 1 57 ? -7.969 22.404 -21.148 1.00 64.40 61 ASP B N 1
ATOM 1460 C CA . ASP B 1 57 ? -8.263 21.600 -19.974 1.00 72.01 61 ASP B CA 1
ATOM 1461 C C . ASP B 1 57 ? -9.431 22.220 -19.208 1.00 78.72 61 ASP B C 1
ATOM 1462 O O . ASP B 1 57 ? -9.403 22.314 -17.978 1.00 85.26 61 ASP B O 1
ATOM 1467 N N . LYS B 1 58 ? -10.449 22.652 -19.954 1.00 72.25 62 LYS B N 1
ATOM 1468 C CA . LYS B 1 58 ? -11.687 23.170 -19.374 1.00 70.54 62 LYS B CA 1
ATOM 1469 C C . LYS B 1 58 ? -12.772 22.096 -19.384 1.00 69.91 62 LYS B C 1
ATOM 1470 O O . LYS B 1 58 ? -13.852 22.273 -18.813 1.00 69.53 62 LYS B O 1
ATOM 1476 N N . VAL B 1 59 ? -12.470 20.990 -20.057 1.00 68.22 63 VAL B N 1
ATOM 1477 C CA . VAL B 1 59 ? -13.285 19.779 -20.018 1.00 63.49 63 VAL B CA 1
ATOM 1478 C C . VAL B 1 59 ? -12.324 18.594 -20.018 1.00 62.81 63 VAL B C 1
ATOM 1479 O O . VAL B 1 59 ? -11.354 18.580 -20.780 1.00 61.41 63 VAL B O 1
ATOM 1483 N N . LEU B 1 60 ? -12.562 17.618 -19.145 1.00 61.28 64 LEU B N 1
ATOM 1484 C CA . LEU B 1 60 ? -11.712 16.429 -19.101 1.00 53.76 64 LEU B CA 1
ATOM 1485 C C . LEU B 1 60 ? -12.207 15.377 -20.083 1.00 50.04 64 LEU B C 1
ATOM 1486 O O . LEU B 1 60 ? -13.398 15.307 -20.384 1.00 53.59 64 LEU B O 1
ATOM 1491 N N . ILE B 1 61 ? -11.295 14.556 -20.587 1.00 40.53 65 ILE B N 1
ATOM 1492 C CA . ILE B 1 61 ? -11.681 13.569 -21.579 1.00 36.53 65 ILE B CA 1
ATOM 1493 C C . ILE B 1 61 ? -12.669 12.545 -21.020 1.00 34.59 65 ILE B C 1
ATOM 1494 O O . ILE B 1 61 ? -13.641 12.193 -21.686 1.00 34.66 65 ILE B O 1
ATOM 1499 N N . THR B 1 62 ? -12.426 12.080 -19.798 1.00 35.00 66 THR B N 1
ATOM 1500 C CA . THR B 1 62 ? -13.307 11.106 -19.154 1.00 40.30 66 THR B CA 1
ATOM 1501 C C . THR B 1 62 ? -14.674 11.720 -18.865 1.00 47.60 66 THR B C 1
ATOM 1502 O O . THR B 1 62 ? -15.701 11.034 -18.842 1.00 44.40 66 THR B O 1
ATOM 1506 N N . GLU B 1 63 ? -14.669 13.026 -18.636 1.00 51.71 67 GLU B N 1
ATOM 1507 C CA . GLU B 1 63 ? -15.893 13.789 -18.496 1.00 55.00 67 GLU B CA 1
ATOM 1508 C C . GLU B 1 63 ? -16.608 13.786 -19.846 1.00 55.82 67 GLU B C 1
ATOM 1509 O O . GLU B 1 63 ? -17.807 13.529 -19.937 1.00 47.34 67 GLU B O 1
ATOM 1515 N N . LEU B 1 64 ? -15.842 14.047 -20.898 1.00 62.73 68 LEU B N 1
ATOM 1516 C CA . LEU B 1 64 ? -16.370 14.149 -22.252 1.00 62.51 68 LEU B CA 1
ATOM 1517 C C . LEU B 1 64 ? -16.811 12.797 -22.804 1.00 59.43 68 LEU B C 1
ATOM 1518 O O . LEU B 1 64 ? -17.663 12.722 -23.689 1.00 63.86 68 LEU B O 1
ATOM 1523 N N . ILE B 1 65 ? -16.220 11.731 -22.278 1.00 54.59 69 ILE B N 1
ATOM 1524 C CA . ILE B 1 65 ? -16.557 10.376 -22.688 1.00 51.79 69 ILE B CA 1
ATOM 1525 C C . ILE B 1 65 ? -17.869 9.934 -22.054 1.00 63.37 69 ILE B C 1
ATOM 1526 O O . ILE B 1 65 ? -18.707 9.315 -22.712 1.00 66.32 69 ILE B O 1
ATOM 1531 N N . GLN B 1 66 ? -18.045 10.261 -20.776 1.00 70.88 70 GLN B N 1
ATOM 1532 C CA . GLN B 1 66 ? -19.279 9.928 -20.065 1.00 79.85 70 GLN B CA 1
ATOM 1533 C C . GLN B 1 66 ? -20.466 10.781 -20.530 1.00 83.59 70 GLN B C 1
ATOM 1534 O O . GLN B 1 66 ? -21.607 10.320 -20.514 1.00 79.70 70 GLN B O 1
ATOM 1536 N N . HIS B 1 67 ? -20.190 12.019 -20.938 1.00 91.37 71 HIS B N 1
ATOM 1537 C CA . HIS B 1 67 ? -21.216 12.908 -21.484 1.00 103.93 71 HIS B CA 1
ATOM 1538 C C . HIS B 1 67 ? -21.729 12.397 -22.820 1.00 103.53 71 HIS B C 1
ATOM 1539 O O . HIS B 1 67 ? -22.887 12.614 -23.177 1.00 106.51 71 HIS B O 1
ATOM 1546 N N . SER B 1 68 ? -20.849 11.726 -23.557 1.00 98.94 72 SER B N 1
ATOM 1547 C CA . SER B 1 68 ? -21.146 11.282 -24.911 1.00 97.82 72 SER B CA 1
ATOM 1548 C C . SER B 1 68 ? -21.658 9.846 -24.947 1.00 98.30 72 SER B C 1
ATOM 1549 O O . SER B 1 68 ? -21.680 9.216 -26.006 1.00 104.05 72 SER B O 1
ATOM 1552 N N . ALA B 1 69 ? -22.070 9.331 -23.794 1.00 95.72 73 ALA B N 1
ATOM 1553 C CA . ALA B 1 69 ? -22.535 7.953 -23.711 1.00 99.19 73 ALA B CA 1
ATOM 1554 C C . ALA B 1 69 ? -23.997 7.845 -23.278 1.00 103.08 73 ALA B C 1
ATOM 1555 O O . ALA B 1 69 ? -24.434 8.519 -22.341 1.00 105.06 73 ALA B O 1
ATOM 1557 N N . LYS B 1 70 ? -24.750 6.995 -23.970 1.00 102.95 74 LYS B N 1
ATOM 1558 C CA . LYS B 1 70 ? -26.146 6.747 -23.622 1.00 101.69 74 LYS B CA 1
ATOM 1559 C C . LYS B 1 70 ? -26.203 5.868 -22.375 1.00 97.18 74 LYS B C 1
ATOM 1560 O O . LYS B 1 70 ? -26.891 6.189 -21.405 1.00 96.22 74 LYS B O 1
ATOM 1562 N N . HIS B 1 71 ? -25.456 4.766 -22.411 1.00 92.74 75 HIS B N 1
ATOM 1563 C CA . HIS B 1 71 ? -25.266 3.902 -21.251 1.00 90.56 75 HIS B CA 1
ATOM 1564 C C . HIS B 1 71 ? -24.373 4.580 -20.215 1.00 89.12 75 HIS B C 1
ATOM 1565 O O . HIS B 1 71 ? -23.837 5.667 -20.452 1.00 88.99 75 HIS B O 1
ATOM 1567 N N . LYS B 1 72 ? -24.212 3.933 -19.064 1.00 87.82 76 LYS B N 1
ATOM 1568 C CA . LYS B 1 72 ? -23.248 4.386 -18.065 1.00 81.71 76 LYS B CA 1
ATOM 1569 C C . LYS B 1 72 ? -21.841 3.915 -18.444 1.00 85.31 76 LYS B C 1
ATOM 1570 O O . LYS B 1 72 ? -21.425 2.807 -18.087 1.00 90.09 76 LYS B O 1
ATOM 1573 N N . VAL B 1 73 ? -21.116 4.760 -19.174 1.00 84.06 77 VAL B N 1
ATOM 1574 C CA . VAL B 1 73 ? -19.735 4.470 -19.549 1.00 79.27 77 VAL B CA 1
ATOM 1575 C C . VAL B 1 73 ? -18.827 4.439 -18.321 1.00 85.86 77 VAL B C 1
ATOM 1576 O O . VAL B 1 73 ? -18.661 5.447 -17.628 1.00 85.62 77 VAL B O 1
ATOM 1578 N N . ASP B 1 74 ? -18.244 3.273 -18.063 1.00 92.34 78 ASP B N 1
ATOM 1579 C CA . ASP B 1 74 ? -17.321 3.089 -16.950 1.00 97.17 78 ASP B CA 1
ATOM 1580 C C . ASP B 1 74 ? -15.930 3.617 -17.288 1.00 84.79 78 ASP B C 1
ATOM 1581 O O . ASP B 1 74 ? -15.171 2.968 -18.004 1.00 79.74 78 ASP B O 1
ATOM 1586 N N . ILE B 1 75 ? -15.598 4.798 -16.779 1.00 59.36 79 ILE B N 1
ATOM 1587 C CA . ILE B 1 75 ? -14.245 5.311 -16.921 1.00 56.63 79 ILE B CA 1
ATOM 1588 C C . ILE B 1 75 ? -13.321 4.536 -15.990 1.00 55.90 79 ILE B C 1
ATOM 1589 O O . ILE B 1 75 ? -13.449 4.587 -14.766 1.00 66.02 79 ILE B O 1
ATOM 1594 N N . ASP B 1 76 ? -12.399 3.802 -16.590 1.00 47.83 80 ASP B N 1
ATOM 1595 C CA . ASP B 1 76 ? -11.487 2.946 -15.857 1.00 43.84 80 ASP B CA 1
ATOM 1596 C C . ASP B 1 76 ? -10.167 2.987 -16.601 1.00 39.89 80 ASP B C 1
ATOM 1597 O O . ASP B 1 76 ? -10.107 2.628 -17.778 1.00 44.91 80 ASP B O 1
ATOM 1602 N N . CYS B 1 77 ? -9.111 3.433 -15.928 1.00 35.49 81 CYS B N 1
ATOM 1603 C CA . CYS B 1 77 ? -7.831 3.647 -16.604 1.00 33.56 81 CYS B CA 1
ATOM 1604 C C . CYS B 1 77 ? -7.202 2.366 -17.173 1.00 33.37 81 CYS B C 1
ATOM 1605 O O . CYS B 1 77 ? -6.368 2.429 -18.074 1.00 26.51 81 CYS B O 1
ATOM 1608 N N . SER B 1 78 ? -7.619 1.209 -16.671 1.00 34.77 82 SER B N 1
ATOM 1609 C CA . SER B 1 78 ? -7.071 -0.053 -17.154 1.00 35.94 82 SER B CA 1
ATOM 1610 C C . SER B 1 78 ? -7.883 -0.613 -18.323 1.00 43.39 82 SER B C 1
ATOM 1611 O O . SER B 1 78 ? -7.689 -1.759 -18.730 1.00 53.75 82 SER B O 1
ATOM 1614 N N . GLN B 1 79 ? -8.793 0.197 -18.857 1.00 38.95 83 GLN B N 1
ATOM 1615 C CA . GLN B 1 79 ? -9.515 -0.156 -20.075 1.00 35.43 83 GLN B CA 1
ATOM 1616 C C . GLN B 1 79 ? -8.636 0.030 -21.302 1.00 31.93 83 GLN B C 1
ATOM 1617 O O . GLN B 1 79 ? -7.940 1.037 -21.428 1.00 34.12 83 GLN B O 1
ATOM 1623 N N . LYS B 1 80 ? -8.674 -0.929 -22.218 1.00 33.01 84 LYS B N 1
ATOM 1624 C CA . LYS B 1 80 ? -8.011 -0.733 -23.500 1.00 30.19 84 LYS B CA 1
ATOM 1625 C C . LYS B 1 80 ? -8.868 0.210 -24.335 1.00 36.00 84 LYS B C 1
ATOM 1626 O O . LYS B 1 80 ? -10.052 -0.052 -24.551 1.00 33.14 84 LYS B O 1
ATOM 1632 N N . VAL B 1 81 ? -8.275 1.310 -24.795 1.00 39.82 85 VAL B N 1
ATOM 1633 C CA . VAL B 1 81 ? -9.008 2.315 -25.567 1.00 41.67 85 VAL B CA 1
ATOM 1634 C C . VAL B 1 81 ? -8.634 2.325 -27.051 1.00 40.86 85 VAL B C 1
ATOM 1635 O O . VAL B 1 81 ? -7.461 2.415 -27.400 1.00 42.57 85 VAL B O 1
ATOM 1639 N N . VAL B 1 82 ? -9.637 2.238 -27.920 1.00 38.17 86 VAL B N 1
ATOM 1640 C CA . VAL B 1 82 ? -9.400 2.285 -29.357 1.00 35.69 86 VAL B CA 1
ATOM 1641 C C . VAL B 1 82 ? -10.169 3.427 -30.013 1.00 43.82 86 VAL B C 1
ATOM 1642 O O . VAL B 1 82 ? -11.398 3.454 -29.997 1.00 47.79 86 VAL B O 1
ATOM 1646 N N . VAL B 1 83 ? -9.428 4.371 -30.585 1.00 44.46 87 VAL B N 1
ATOM 1647 C CA . VAL B 1 83 ? -10.018 5.533 -31.230 1.00 37.26 87 VAL B CA 1
ATOM 1648 C C . VAL B 1 83 ? -10.041 5.303 -32.726 1.00 36.67 87 VAL B C 1
ATOM 1649 O O . VAL B 1 83 ? -9.125 4.687 -33.271 1.00 33.96 87 VAL B O 1
ATOM 1653 N N . TYR B 1 84 ? -11.081 5.799 -33.390 1.00 39.21 88 TYR B N 1
ATOM 1654 C CA . TYR B 1 84 ? -11.127 5.767 -34.849 1.00 37.16 88 TYR B CA 1
ATOM 1655 C C . TYR B 1 84 ? -11.761 7.005 -35.461 1.00 38.79 88 TYR B C 1
ATOM 1656 O O . TYR B 1 84 ? -12.699 7.580 -34.907 1.00 42.99 88 TYR B O 1
ATOM 1665 N N . ASP B 1 85 ? -11.212 7.420 -36.597 1.00 45.11 89 ASP B N 1
ATOM 1666 C CA . ASP B 1 85 ? -11.838 8.425 -37.442 1.00 50.48 89 ASP B CA 1
ATOM 1667 C C . ASP B 1 85 ? -12.285 7.737 -38.723 1.00 50.07 89 ASP B C 1
ATOM 1668 O O . ASP B 1 85 ? -12.518 6.530 -38.728 1.00 53.96 89 ASP B O 1
ATOM 1673 N N . GLN B 1 86 ? -12.394 8.485 -39.813 1.00 44.98 90 GLN B N 1
ATOM 1674 C CA . GLN B 1 86 ? -12.880 7.891 -41.049 1.00 46.03 90 GLN B CA 1
ATOM 1675 C C . GLN B 1 86 ? -11.863 6.959 -41.715 1.00 45.84 90 GLN B C 1
ATOM 1676 O O . GLN B 1 86 ? -12.162 5.791 -41.959 1.00 48.18 90 GLN B O 1
ATOM 1682 N N . SER B 1 87 ? -10.664 7.457 -42.003 1.00 44.80 91 SER B N 1
ATOM 1683 C CA . SER B 1 87 ? -9.715 6.658 -42.770 1.00 48.82 91 SER B CA 1
ATOM 1684 C C . SER B 1 87 ? -8.249 6.989 -42.516 1.00 54.38 91 SER B C 1
ATOM 1685 O O . SER B 1 87 ? -7.443 6.980 -43.445 1.00 69.16 91 SER B O 1
ATOM 1688 N N . SER B 1 88 ? -7.896 7.274 -41.268 1.00 50.31 92 SER B N 1
ATOM 1689 C CA . SER B 1 88 ? -6.497 7.514 -40.923 1.00 48.65 92 SER B CA 1
ATOM 1690 C C . SER B 1 88 ? -5.725 6.204 -40.831 1.00 50.66 92 SER B C 1
ATOM 1691 O O . SER B 1 88 ? -6.148 5.273 -40.143 1.00 54.62 92 SER B O 1
ATOM 1694 N N . GLN B 1 89 ? -4.590 6.140 -41.523 1.00 51.21 93 GLN B N 1
ATOM 1695 C CA . GLN B 1 89 ? -3.766 4.931 -41.559 1.00 56.95 93 GLN B CA 1
ATOM 1696 C C . GLN B 1 89 ? -2.947 4.736 -40.281 1.00 65.07 93 GLN B C 1
ATOM 1697 O O . GLN B 1 89 ? -2.802 3.614 -39.790 1.00 67.85 93 GLN B O 1
ATOM 1703 N N . ASP B 1 90 ? -2.409 5.832 -39.753 1.00 62.49 94 ASP B N 1
ATOM 1704 C CA . ASP B 1 90 ? -1.663 5.795 -38.500 1.00 59.94 94 ASP B CA 1
ATOM 1705 C C . ASP B 1 90 ? -1.523 7.190 -37.897 1.00 57.55 94 ASP B C 1
ATOM 1706 O O . ASP B 1 90 ? -1.988 8.175 -38.472 1.00 51.42 94 ASP B O 1
ATOM 1711 N N . VAL B 1 91 ? -0.882 7.260 -36.735 1.00 58.03 95 VAL B N 1
ATOM 1712 C CA . VAL B 1 91 ? -0.797 8.493 -35.956 1.00 56.22 95 VAL B CA 1
ATOM 1713 C C . VAL B 1 91 ? 0.180 9.510 -36.539 1.00 60.25 95 VAL B C 1
ATOM 1714 O O . VAL B 1 91 ? -0.003 10.719 -36.380 1.00 65.07 95 VAL B O 1
ATOM 1718 N N . ALA B 1 92 ? 1.216 9.018 -37.213 1.00 63.89 96 ALA B N 1
ATOM 1719 C CA . ALA B 1 92 ? 2.250 9.885 -37.769 1.00 67.60 96 ALA B CA 1
ATOM 1720 C C . ALA B 1 92 ? 1.691 10.786 -38.863 1.00 72.08 96 ALA B C 1
ATOM 1721 O O . ALA B 1 92 ? 2.135 11.922 -39.031 1.00 77.75 96 ALA B O 1
ATOM 1723 N N . SER B 1 93 ? 0.709 10.272 -39.596 1.00 71.80 97 SER B N 1
ATOM 1724 C CA . SER B 1 93 ? 0.094 11.004 -40.699 1.00 70.26 97 SER B CA 1
ATOM 1725 C C . SER B 1 93 ? -0.908 12.055 -40.221 1.00 63.63 97 SER B C 1
ATOM 1726 O O . SER B 1 93 ? -1.695 12.573 -41.013 1.00 69.38 97 SER B O 1
ATOM 1729 N N . LEU B 1 94 ? -0.880 12.366 -38.929 1.00 56.81 98 LEU B N 1
ATOM 1730 C CA . LEU B 1 94 ? -1.790 13.355 -38.362 1.00 53.62 98 LEU B CA 1
ATOM 1731 C C . LEU B 1 94 ? -1.106 14.708 -38.221 1.00 61.88 98 LEU B C 1
ATOM 1732 O O . LEU B 1 94 ? 0.094 14.779 -37.962 1.00 64.78 98 LEU B O 1
ATOM 1737 N N . SER B 1 95 ? -1.872 15.781 -38.395 1.00 70.28 99 SER B N 1
ATOM 1738 C CA . SER B 1 95 ? -1.344 17.124 -38.191 1.00 77.42 99 SER B CA 1
ATOM 1739 C C . SER B 1 95 ? -1.142 17.364 -36.703 1.00 83.83 99 SER B C 1
ATOM 1740 O O . SER B 1 95 ? -1.784 16.724 -35.871 1.00 81.73 99 SER B O 1
ATOM 1743 N N . SER B 1 96 ? -0.253 18.293 -36.373 1.00 92.11 100 SER B N 1
ATOM 1744 C CA . SER B 1 96 ? 0.114 18.553 -34.985 1.00 91.66 100 SER B CA 1
ATOM 1745 C C . SER B 1 96 ? -1.029 19.149 -34.164 1.00 89.56 100 SER B C 1
ATOM 1746 O O . SER B 1 96 ? -1.064 18.999 -32.943 1.00 90.34 100 SER B O 1
ATOM 1749 N N . ASP B 1 97 ? -1.962 19.822 -34.830 1.00 89.42 101 ASP B N 1
ATOM 1750 C CA . ASP B 1 97 ? -3.013 20.546 -34.122 1.00 84.74 101 ASP B CA 1
ATOM 1751 C C . ASP B 1 97 ? -4.426 20.147 -34.542 1.00 81.73 101 ASP B C 1
ATOM 1752 O O . ASP B 1 97 ? -5.335 20.978 -34.533 1.00 79.63 101 ASP B O 1
ATOM 1754 N N . CYS B 1 98 ? -4.614 18.883 -34.906 1.00 78.29 102 CYS B N 1
ATOM 1755 C CA . CYS B 1 98 ? -5.952 18.402 -35.243 1.00 75.23 102 CYS B CA 1
ATOM 1756 C C . CYS B 1 98 ? -6.625 17.702 -34.064 1.00 61.02 102 CYS B C 1
ATOM 1757 O O . CYS B 1 98 ? -5.962 17.244 -33.132 1.00 50.76 102 CYS B O 1
ATOM 1760 N N . PHE B 1 99 ? -7.950 17.631 -34.119 1.00 60.37 103 PHE B N 1
ATOM 1761 C CA . PHE B 1 99 ? -8.749 17.097 -33.024 1.00 58.82 103 PHE B CA 1
ATOM 1762 C C . PHE B 1 99 ? -8.249 15.732 -32.558 1.00 55.93 103 PHE B C 1
ATOM 1763 O O . PHE B 1 99 ? -8.088 15.491 -31.363 1.00 51.70 103 PHE B O 1
ATOM 1771 N N . LEU B 1 100 ? -8.003 14.846 -33.516 1.00 55.86 104 LEU B N 1
ATOM 1772 C CA . LEU B 1 100 ? -7.544 13.494 -33.227 1.00 51.69 104 LEU B CA 1
ATOM 1773 C C . LEU B 1 100 ? -6.294 13.493 -32.344 1.00 42.00 104 LEU B C 1
ATOM 1774 O O . LEU B 1 100 ? -6.256 12.827 -31.307 1.00 34.63 104 LEU B O 1
ATOM 1779 N N . THR B 1 101 ? -5.280 14.245 -32.762 1.00 36.57 105 THR B N 1
ATOM 1780 C CA . THR B 1 101 ? -4.013 14.320 -32.037 1.00 39.56 105 THR B CA 1
ATOM 1781 C C . THR B 1 101 ? -4.211 14.898 -30.642 1.00 44.39 105 THR B C 1
ATOM 1782 O O . THR B 1 101 ? -3.617 14.428 -29.668 1.00 43.33 105 THR B O 1
ATOM 1786 N N . VAL B 1 102 ? -5.052 15.923 -30.560 1.00 50.88 106 VAL B N 1
ATOM 1787 C CA . VAL B 1 102 ? -5.463 16.491 -29.285 1.00 50.30 106 VAL B CA 1
ATOM 1788 C C . VAL B 1 102 ? -6.226 15.455 -28.450 1.00 48.91 106 VAL B C 1
ATOM 1789 O O . VAL B 1 102 ? -6.015 15.344 -27.244 1.00 44.80 106 VAL B O 1
ATOM 1793 N N . LEU B 1 103 ? -7.094 14.688 -29.106 1.00 47.26 107 LEU B N 1
ATOM 1794 C CA . LEU B 1 103 ? -7.874 13.643 -28.447 1.00 37.07 107 LEU B CA 1
ATOM 1795 C C . LEU B 1 103 ? -6.990 12.513 -27.911 1.00 40.69 107 LEU B C 1
ATOM 1796 O O . LEU B 1 103 ? -7.136 12.095 -26.764 1.00 49.37 107 LEU B O 1
ATOM 1801 N N . LEU B 1 104 ? -6.073 12.023 -28.740 1.00 37.18 108 LEU B N 1
ATOM 1802 C CA . LEU B 1 104 ? -5.160 10.954 -28.335 1.00 32.77 108 LEU B CA 1
ATOM 1803 C C . LEU B 1 104 ? -4.237 11.359 -27.185 1.00 40.51 108 LEU B C 1
ATOM 1804 O O . LEU B 1 104 ? -3.926 10.544 -26.317 1.00 47.72 108 LEU B O 1
ATOM 1809 N N . GLY B 1 105 ? -3.790 12.612 -27.189 1.00 36.70 109 GLY B N 1
ATOM 1810 C CA . GLY B 1 105 ? -2.906 13.103 -26.147 1.00 33.97 109 GLY B CA 1
ATOM 1811 C C . GLY B 1 105 ? -3.565 13.045 -24.781 1.00 36.32 109 GLY B C 1
ATOM 1812 O O . GLY B 1 105 ? -2.988 12.545 -23.817 1.00 36.13 109 GLY B O 1
ATOM 1813 N N . LYS B 1 106 ? -4.786 13.562 -24.707 1.00 39.79 110 LYS B N 1
ATOM 1814 C CA . LYS B 1 106 ? -5.560 13.565 -23.471 1.00 40.10 110 LYS B CA 1
ATOM 1815 C C . LYS B 1 106 ? -5.967 12.151 -23.050 1.00 32.76 110 LYS B C 1
ATOM 1816 O O . LYS B 1 106 ? -6.073 11.857 -21.862 1.00 30.74 110 LYS B O 1
ATOM 1822 N N . LEU B 1 107 ? -6.197 11.279 -24.026 1.00 32.00 111 LEU B N 1
ATOM 1823 C CA . LEU B 1 107 ? -6.604 9.909 -23.733 1.00 31.20 111 LEU B CA 1
ATOM 1824 C C . LEU B 1 107 ? -5.452 9.101 -23.162 1.00 32.95 111 LEU B C 1
ATOM 1825 O O . LEU B 1 107 ? -5.641 8.301 -22.242 1.00 33.15 111 LEU B O 1
ATOM 1830 N N . GLU B 1 108 ? -4.260 9.300 -23.717 1.00 26.64 112 GLU B N 1
ATOM 1831 C CA . GLU B 1 108 ? -3.087 8.586 -23.235 1.00 26.47 112 GLU B CA 1
ATOM 1832 C C . GLU B 1 108 ? -2.733 9.010 -21.817 1.00 30.97 112 GLU B C 1
ATOM 1833 O O . GLU B 1 108 ? -2.089 8.266 -21.088 1.00 29.25 112 GLU B O 1
ATOM 1839 N N . LYS B 1 109 ? -3.163 10.207 -21.431 1.00 36.95 113 LYS B N 1
ATOM 1840 C CA . LYS B 1 109 ? -2.943 10.695 -20.074 1.00 29.71 113 LYS B CA 1
ATOM 1841 C C . LYS B 1 109 ? -3.892 10.034 -19.078 1.00 30.56 113 LYS B C 1
ATOM 1842 O O . LYS B 1 109 ? -3.530 9.803 -17.928 1.00 31.09 113 LYS B O 1
ATOM 1848 N N . SER B 1 110 ? -5.107 9.733 -19.525 1.00 28.25 114 SER B N 1
ATOM 1849 C CA . SER B 1 110 ? -6.127 9.167 -18.650 1.00 26.43 114 SER B CA 1
ATOM 1850 C C . SER B 1 110 ? -6.214 7.651 -18.758 1.00 24.04 114 SER B C 1
ATOM 1851 O O . SER B 1 110 ? -6.810 7.004 -17.902 1.00 29.20 114 SER B O 1
ATOM 1854 N N . PHE B 1 111 ? -5.634 7.089 -19.812 1.00 24.79 115 PHE B N 1
ATOM 1855 C CA . PHE B 1 111 ? -5.731 5.653 -20.047 1.00 30.58 115 PHE B CA 1
ATOM 1856 C C . PHE B 1 111 ? -4.370 5.034 -20.349 1.00 37.98 115 PHE B C 1
ATOM 1857 O O . PHE B 1 111 ? -3.563 5.612 -21.076 1.00 39.02 115 PHE B O 1
ATOM 1865 N N . ASN B 1 112 ? -4.130 3.851 -19.787 1.00 38.61 116 ASN B N 1
ATOM 1866 C CA . ASN B 1 112 ? -2.860 3.147 -19.948 1.00 40.32 116 ASN B CA 1
ATOM 1867 C C . ASN B 1 112 ? -2.559 2.755 -21.397 1.00 37.31 116 ASN B C 1
ATOM 1868 O O . ASN B 1 112 ? -1.493 3.079 -21.924 1.00 44.23 116 ASN B O 1
ATOM 1873 N N . SER B 1 113 ? -3.495 2.051 -22.029 1.00 36.02 117 SER B N 1
ATOM 1874 C CA . SER B 1 113 ? -3.346 1.627 -23.423 1.00 31.31 117 SER B CA 1
ATOM 1875 C C . SER B 1 113 ? -4.343 2.317 -24.336 1.00 29.14 117 SER B C 1
ATOM 1876 O O . SER B 1 113 ? -5.541 2.055 -24.264 1.00 29.34 117 SER B O 1
ATOM 1879 N N . VAL B 1 114 ? -3.838 3.191 -25.202 1.00 30.89 118 VAL B N 1
ATOM 1880 C CA . VAL B 1 114 ? -4.676 3.889 -26.167 1.00 26.22 118 VAL B CA 1
ATOM 1881 C C . VAL B 1 114 ? -4.155 3.674 -27.586 1.00 30.96 118 VAL B C 1
ATOM 1882 O O . VAL B 1 114 ? -2.993 3.960 -27.876 1.00 25.92 118 VAL B O 1
ATOM 1886 N N . HIS B 1 115 ? -5.023 3.180 -28.468 1.00 32.81 119 HIS B N 1
ATOM 1887 C CA . HIS B 1 115 ? -4.623 2.828 -29.829 1.00 35.24 119 HIS B CA 1
ATOM 1888 C C . HIS B 1 115 ? -5.525 3.408 -30.909 1.00 33.53 119 HIS B C 1
ATOM 1889 O O . HIS B 1 115 ? -6.748 3.391 -30.791 1.00 34.60 119 HIS B O 1
ATOM 1896 N N . LEU B 1 116 ? -4.901 3.913 -31.968 1.00 30.89 120 LEU B N 1
ATOM 1897 C CA . LEU B 1 116 ? -5.629 4.335 -33.152 1.00 33.76 120 LEU B CA 1
ATOM 1898 C C . LEU B 1 116 ? -5.938 3.101 -33.995 1.00 38.39 120 LEU B C 1
ATOM 1899 O O . LEU B 1 116 ? -5.097 2.216 -34.134 1.00 45.94 120 LEU B O 1
ATOM 1904 N N . LEU B 1 117 ? -7.148 3.038 -34.540 1.00 35.24 121 LEU B N 1
ATOM 1905 C CA . LEU B 1 117 ? -7.527 1.955 -35.444 1.00 33.11 121 LEU B CA 1
ATOM 1906 C C . LEU B 1 117 ? -6.957 2.216 -36.826 1.00 40.58 121 LEU B C 1
ATOM 1907 O O . LEU B 1 117 ? -7.371 3.151 -37.510 1.00 48.13 121 LEU B O 1
ATOM 1912 N N . ALA B 1 118 ? -6.000 1.390 -37.234 1.00 46.70 122 ALA B N 1
ATOM 1913 C CA . ALA B 1 118 ? -5.343 1.562 -38.526 1.00 41.98 122 ALA B CA 1
ATOM 1914 C C . ALA B 1 118 ? -6.330 1.378 -39.671 1.00 44.68 122 ALA B C 1
ATOM 1915 O O . ALA B 1 118 ? -6.803 0.265 -39.925 1.00 49.79 122 ALA B O 1
ATOM 1917 N N . GLY B 1 119 ? -6.643 2.475 -40.353 1.00 40.35 123 GLY B N 1
ATOM 1918 C CA . GLY B 1 119 ? -7.534 2.427 -41.498 1.00 42.29 123 GLY B CA 1
ATOM 1919 C C . GLY B 1 119 ? -8.894 3.038 -41.223 1.00 46.28 123 GLY B C 1
ATOM 1920 O O . GLY B 1 119 ? -9.720 3.162 -42.124 1.00 44.72 123 GLY B O 1
ATOM 1921 N N . GLY B 1 120 ? -9.132 3.415 -39.972 1.00 43.70 124 GLY B N 1
ATOM 1922 C CA . GLY B 1 120 ? -10.376 4.065 -39.604 1.00 43.46 124 GLY B CA 1
ATOM 1923 C C . GLY B 1 120 ? -11.601 3.210 -39.858 1.00 46.99 124 GLY B C 1
ATOM 1924 O O . GLY B 1 120 ? -11.487 2.014 -40.129 1.00 47.41 124 GLY B O 1
ATOM 1925 N N . PHE B 1 121 ? -12.774 3.833 -39.770 1.00 46.96 125 PHE B N 1
ATOM 1926 C CA . PHE B 1 121 ? -14.041 3.136 -39.957 1.00 44.26 125 PHE B CA 1
ATOM 1927 C C . PHE B 1 121 ? -14.250 2.727 -41.412 1.00 49.58 125 PHE B C 1
ATOM 1928 O O . PHE B 1 121 ? -15.174 1.977 -41.725 1.00 52.04 125 PHE B O 1
ATOM 1936 N N . ALA B 1 122 ? -13.390 3.220 -42.298 1.00 49.40 126 ALA B N 1
ATOM 1937 C CA . ALA B 1 122 ? -13.445 2.832 -43.706 1.00 54.80 126 ALA B CA 1
ATOM 1938 C C . ALA B 1 122 ? -13.121 1.350 -43.874 1.00 66.70 126 ALA B C 1
ATOM 1939 O O . ALA B 1 122 ? -13.934 0.584 -44.394 1.00 69.04 126 ALA B O 1
ATOM 1941 N N . GLU B 1 123 ? -11.933 0.951 -43.425 1.00 72.12 127 GLU B N 1
ATOM 1942 C CA . GLU B 1 123 ? -11.483 -0.429 -43.575 1.00 72.67 127 GLU B CA 1
ATOM 1943 C C . GLU B 1 123 ? -12.254 -1.388 -42.681 1.00 63.00 127 GLU B C 1
ATOM 1944 O O . GLU B 1 123 ? -12.501 -2.532 -43.058 1.00 69.46 127 GLU B O 1
ATOM 1950 N N . PHE B 1 124 ? -12.635 -0.931 -41.495 1.00 54.32 128 PHE B N 1
ATOM 1951 C CA . PHE B 1 124 ? -13.374 -1.793 -40.584 1.00 50.02 128 PHE B CA 1
ATOM 1952 C C . PHE B 1 124 ? -14.749 -2.166 -41.140 1.00 55.20 128 PHE B C 1
ATOM 1953 O O . PHE B 1 124 ? -15.118 -3.340 -41.166 1.00 57.53 128 PHE B O 1
ATOM 1961 N N . SER B 1 125 ? -15.508 -1.166 -41.578 1.00 55.78 129 SER B N 1
ATOM 1962 C CA . SER B 1 125 ? -16.827 -1.409 -42.155 1.00 59.36 129 SER B CA 1
ATOM 1963 C C . SER B 1 125 ? -16.692 -2.110 -43.507 1.00 73.25 129 SER B C 1
ATOM 1964 O O . SER B 1 125 ? -17.663 -2.644 -44.051 1.00 80.37 129 SER B O 1
ATOM 1967 N N . ARG B 1 126 ? -15.475 -2.103 -44.041 1.00 75.18 130 ARG B N 1
ATOM 1968 C CA . ARG B 1 126 ? -15.168 -2.768 -45.300 1.00 75.07 130 ARG B CA 1
ATOM 1969 C C . ARG B 1 126 ? -14.890 -4.251 -45.060 1.00 70.83 130 ARG B C 1
ATOM 1970 O O . ARG B 1 126 ? -14.795 -5.037 -46.002 1.00 78.20 130 ARG B O 1
ATOM 1978 N N . CYS B 1 127 ? -14.779 -4.634 -43.792 1.00 62.41 131 CYS B N 1
ATOM 1979 C CA . CYS B 1 127 ? -14.366 -5.989 -43.439 1.00 56.51 131 CYS B CA 1
ATOM 1980 C C . CYS B 1 127 ? -15.336 -6.693 -42.493 1.00 56.82 131 CYS B C 1
ATOM 1981 O O . CYS B 1 127 ? -15.565 -7.896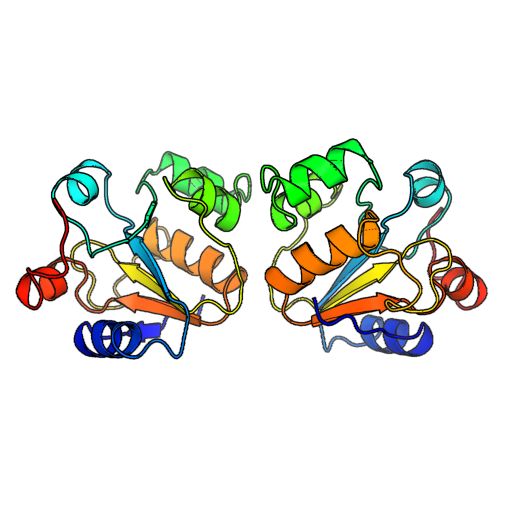 -42.612 1.00 62.23 131 CYS B O 1
ATOM 1984 N N . PHE B 1 128 ? -15.901 -5.944 -41.554 1.00 55.14 132 PHE B N 1
ATOM 1985 C CA . PHE B 1 128 ? -16.871 -6.503 -40.618 1.00 61.32 132 PHE B CA 1
ATOM 1986 C C . PHE B 1 128 ? -18.144 -5.659 -40.585 1.00 59.76 132 PHE B C 1
ATOM 1987 O O . PHE B 1 128 ? -18.465 -5.044 -39.566 1.00 52.74 132 PHE B O 1
ATOM 1995 N N . PRO B 1 129 ? -18.879 -5.635 -41.707 1.00 62.47 133 PRO B N 1
ATOM 1996 C CA . PRO B 1 129 ? -20.089 -4.818 -41.837 1.00 62.93 133 PRO B CA 1
ATOM 1997 C C . PRO B 1 129 ? -21.170 -5.260 -40.858 1.00 62.53 133 PRO B C 1
ATOM 1998 O O . PRO B 1 129 ? -22.108 -4.504 -40.594 1.00 60.15 133 PRO B O 1
ATOM 2002 N N . GLY B 1 130 ? -21.033 -6.477 -40.336 1.00 64.34 134 GLY B N 1
ATOM 2003 C CA . GLY B 1 130 ? -21.968 -7.013 -39.363 1.00 63.98 134 GLY B CA 1
ATOM 2004 C C . GLY B 1 130 ? -21.710 -6.480 -37.969 1.00 63.32 134 GLY B C 1
ATOM 2005 O O . GLY B 1 130 ? -22.579 -6.535 -37.099 1.00 58.55 134 GLY B O 1
ATOM 2006 N N . LEU B 1 131 ? -20.506 -5.958 -37.760 1.00 66.05 135 LEU B N 1
ATOM 2007 C CA . LEU B 1 131 ? -20.139 -5.369 -36.480 1.00 60.30 135 LEU B CA 1
ATOM 2008 C C . LEU B 1 131 ? -20.320 -3.855 -36.500 1.00 65.57 135 LEU B C 1
ATOM 2009 O O . LEU B 1 131 ? -19.734 -3.135 -35.690 1.00 68.55 135 LEU B O 1
ATOM 2014 N N . CYS B 1 132 ? -21.134 -3.382 -37.438 1.00 65.11 136 CYS B N 1
ATOM 2015 C CA . CYS B 1 132 ? -21.507 -1.977 -37.494 1.00 60.17 136 CYS B CA 1
ATOM 2016 C C . CYS B 1 132 ? -22.985 -1.835 -37.150 1.00 55.09 136 CYS B C 1
ATOM 2017 O O . CYS B 1 132 ? -23.733 -2.810 -37.174 1.00 51.90 136 CYS B O 1
ATOM 2020 N N . GLU B 1 133 ? -23.403 -0.618 -36.837 1.00 59.56 137 GLU B N 1
ATOM 2021 C CA . GLU B 1 133 ? -24.701 -0.407 -36.221 1.00 67.56 137 GLU B CA 1
ATOM 2022 C C . GLU B 1 133 ? -25.377 0.840 -36.779 1.00 72.80 137 GLU B C 1
ATOM 2023 O O . GLU B 1 133 ? -24.812 1.930 -36.732 1.00 70.07 137 GLU B O 1
ATOM 2029 N N . GLY B 1 134 ? -26.587 0.672 -37.307 1.00 84.97 138 GLY B N 1
ATOM 2030 C CA . GLY B 1 134 ? -27.335 1.774 -37.888 1.00 88.27 138 GLY B CA 1
ATOM 2031 C C . GLY B 1 134 ? -28.259 2.448 -36.892 1.00 86.56 138 GLY B C 1
ATOM 2032 O O . GLY B 1 134 ? -27.930 3.495 -36.334 1.00 84.00 138 GLY B O 1
#

Organism: Homo sapiens (NCBI:txid9606)

Radius of gyration: 20.58 Å; Cα contacts (8 Å, |Δi|>4): 489; chains: 2; bounding box: 40×40×60 Å

GO terms:
  GO:0005634 nucleus (C, IDA)
  GO:0005737 cytoplasm (C, IDA)
  GO:0043409 negative regulation of MAPK cascade (P, IDA)
  GO:0016791 phosphatase activity (F, IDA)
  GO:0016311 dephosphorylation (P, IDA)
  GO:0005829 cytosol (C, TAS)
  GO:0005515 protein binding (F, IPI)
  GO:0005654 nucleoplasm (C, IDA)
  GO:0140597 protein carrier activity (F, IDA)
  GO:0048273 mitogen-activated protein kinase p38 binding (F, IDA)
  GO:0004721 phosphoprotein phosphatase activity (F, IMP)
  GO:0051019 mitogen-activated protein kinase binding (F, IPI)
  GO:0008432 JUN kinase binding (F, IPI)

Solvent-accessible surface area: 13159 Å² total; per-residue (Å²): 114,148,15,56,74,28,75,4,128,148,0,17,35,32,60,153,38,94,104,70,120,11,8,6,0,0,2,8,64,122,94,60,37,86,91,28,17,0,53,148,4,25,22,0,72,54,30,91,135,29,36,147,112,0,69,100,65,162,10,20,4,7,58,15,0,39,86,34,18,140,77,102,16,66,20,36,6,65,2,56,0,0,0,0,29,77,62,16,110,50,17,95,77,38,71,109,88,38,13,11,18,17,0,2,17,45,0,43,94,11,1,88,27,6,48,0,0,19,2,0,17,40,54,0,33,172,60,59,93,75,52,28,79,93,102,154,18,58,76,24,82,6,126,152,0,11,37,38,69,148,76,76,94,77,119,15,14,10,0,0,5,8,58,122,88,63,40,88,97,29,16,2,86,142,3,18,19,0,70,54,28,85,124,29,35,76,102,0,70,117,74,167,8,12,4,6,36,12,0,39,146,38,24,121,82,108,25,70,20,35,6,68,3,60,0,0,0,0,26,75,64,19,112,50,16,96,80,32,68,109,68,36,14,12,24,19,0,2,13,49,0,41,97,10,2,81,27,6,47,0,0,18,2,0,13,38,55,0,36,169,59,61,94,69,59,24,76,92

CATH classification: 3.40.250.10

Sequence (268 aa):
MIGTQIVTERLVALLESGTEKVLLIDSRPFVEYNTSHILEAININCSKLMKRRLQQDKVLITELIQHSAKHKVDIDCSQKVVVYDQSSQDVASLSSDCFLTVLLGKLEKSFNSVHLLAGGFAEFSRCFPGLCEGMIGTQIVTERLVALLESGTEKVLLIDSRPFVEYNTSHILEAININCSKLMKRRLQQDKVLITELIQHSAKHKVDIDCSQKVVVYDQSSQDVASLSSDCFLTVLLGKLEKSFNSVHLLAGGFAEFSRCFPGLCEG

InterPro domains:
  IPR000340 Dual specificity phosphatase, catalytic domain [PF00782] (166-296)
  IPR000387 Tyrosine-specific protein phosphatases domain [PS50056] (227-281)
  IPR001763 Rhodanese-like domain [PF00581] (17-130)
  IPR001763 Rhodanese-like domain [PS50206] (22-137)
  IPR001763 Rhodanese-like domain [SM00450] (12-134)
  IPR008343 Mitogen-activated protein (MAP) kinase phosphatase [PR01764] (27-37)
  IPR008343 Mitogen-activated protein (MAP) kinase phosphatase [PR01764] (52-64)
  IPR008343 Mitogen-activated protein (MAP) kinase phosphatase [PR01764] (185-195)
  IPR008343 Mitogen-activated protein (MAP) kinase phosphatase [PR01764] (206-215)
  IPR008343 Mitogen-activated protein (MAP) kinase phosphatase [PR01764] (222-234)
  IPR016130 Protein-tyrosine phosphatase, active site [PS00383] (242-252)
  IPR020422 Dual specificity protein phosphatase domain [PS50054] (158-300)
  IPR020422 Dual specificity protein phosphatase domain [SM00195] (158-297)
  IPR029021 Protein-tyrosine phosphatase-like [G3DSA:3.90.190.10] (159-316)
  IPR029021 Protein-tyrosine phosphatase-like [SSF52799] (142-301)
  IPR036873 Rhodanese-like domain superfamily [G3DSA:3.40.250.10] (5-138)
  IPR036873 Rhodanese-like domain superfamily [SSF52821] (12-140)

Foldseek 3Di:
DDWAADELVVVVVVVPDPPAAAAAEEAEAVVVQVVKDFPNYFYQYQDPVVLVC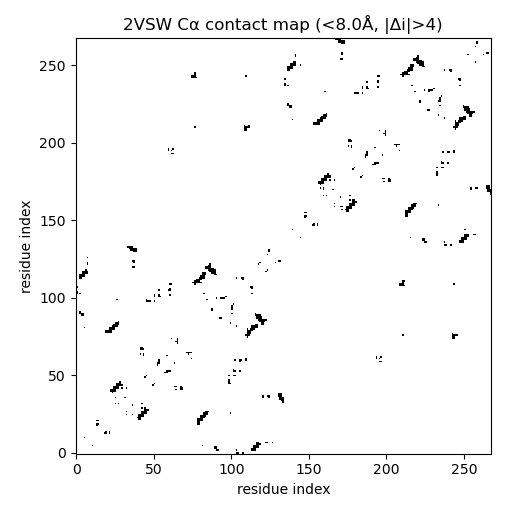VVVVVAALLRRRCVRDPDRDDQDQAHAYEYFYQFAQTPVPDDCRGRVNSSQVRSVVRHVHYHYYGGGPNVNCVVCVVRMDD/DDWAADELVVVVVPVVPPPAAEAAEEAEAPVVVVVKDFAPHFYQHQDPVVLVCLVVVVAALVNSRCVRDPDRDDQDQAHAYEYFYAFAQTDVPDDCRGSVNSNQVRNVVRHVHYHYHGGGPNVNCVPCVVRMDD

Nearest PDB structures (foldseek):
  2vsw-assembly1_A  TM=1.008E+00  e=2.701E-28  Homo sapiens
  3tg3-assembly1_D  TM=9.671E-01  e=9.523E-22  Homo sapiens
  3tg3-assembly2_C  TM=9.654E-01  e=9.523E-22  Homo sapiens
  3tg3-assembly1_A  TM=9.672E-01  e=1.934E-21  Homo sapiens
  2ouc-assembly1_A  TM=8.480E-01  e=1.302E-10  Homo sapiens